Protein 7W7O (pdb70)

Secondary structure (DSSP, 8-state):
-PEEGGG--HHHHHHHHHHTT-----TTS-SSHHHH-SSTTSTT-GGGTT-EEE-GGGT-SS-BS-SS-S-GGG-B--SSS-HHHHHHHHHHTTSHHHHHHHS-S---SSTT-SSEEEEEEEETTEEEEEEEES-EEEETTEESS-B-SSTTB-HHHHHHHHHHHHHTSSGGGSS--HHHHHHHHHS-EEEEEEGGG--TTHHHHHHHHHHHT-EEEEE---SSGGGTTPBPTTS-BTT--EEEEEEEEEEETTEEEEEEEEE-TTS-----STTSTT-GGGGGS-HHHHHHH-----SSEEEEEHHHHHHH--EEEEEESSTTS--

B-factor: mean 30.44, std 11.84, range [14.37, 82.69]

Foldseek 3Di:
DAAADVPDDQVVQLVVLVVVVAADADPLQGQDQQQAHPPCSHPPHPVCPQKDWDFLVRQDPAAWADDPADALLFQAWAPAQQLLLSLLSRLLSLQPVLVCQQQVPPDTCPPSDRQKGWGWWADPQGIHIFMDGRTAIDGPSAGRGTGHPPRRHCNVRVSLSRVSSVQRHRRSSHDDHSQVNQCGSFVFHKDKDFLVPHDPCVLVVVQVLSVVSWWKKFFAAAPDPVQQQDADPQFDGHPGIKTWRDWDWFQFPNDIFIKTKIFRSNQATDGNDPFFQPDPRLVGTDPVCSVVPHDNDGGRMTMDTPVVCSVGTTMMMITHNCVVDDD

Sequence (327 aa):
NAIKYLGQDYEQLRVRCLQSGTLFRDEAFPPVPQSLGYKDLGPNSSKTYGIKWKRPTELLLLSNPQFIVDGATRTDIICQGALGDCWLLAAIASLTLNDTLLHRVVPHGGQSFQNGYAGIFHFQLWQFGEWVDVVVDDLLPIIKDGKLVFVHSAEGNEFWSALLEKAYAKVNGSYEALSGGSTSEGFEDFTGGVTEEWYELRRKAPSDLYQIILKALERGSLLGCSIDISSVLDMEAITFKKLVKGHAYSVTGAKQVNYRGQVVSLIRMRNPWGEVEWTGAWSDSSSEWNNVDPYERDQLRVKMEDGEFWMSFRDFMREFTTRLEICNLTPDALK

GO terms:
  GO:0004198 calcium-dependent cysteine-type endopeptidase activity (F, TAS)
  GO:0098989 NMDA selective glutamate receptor signaling pathway (P, TAS)
  GO:0005509 calcium ion binding (F, IDA)
  GO:0008233 peptidase activity (F, IDA)
  GO:0005829 cytosol (C, IDA)
  GO:0005886 plasma membrane (C, IDA)
  GO:0004198 calcium-dependent cysteine-type endopeptidase activity (F, IDA)
  GO:0050790 regulation of catalytic activity (P, IDA)
  GO:0097264 self proteolysis (P, IDA)
  GO:0006508 proteolysis (P, IDA)
  GO:0005737 cytoplasm (C, EXP)
  GO:0004198 calcium-dependent cysteine-type endopeptidase activity (F, EXP)
  GO:0008284 positive regulation of cell population proliferation (P, TAS)
  GO:1904813 ficolin-1-rich granule lumen (C, TAS)
  GO:0005576 extracellular region (C, TAS)
  GO:0005829 cytosol (C, TAS)
  GO:0005886 plasma membrane (C, TAS)
  GO:0005515 protein binding (F, IPI)
  GO:0016020 membrane (C, IDA)
  GO:0070062 extracellular exosome (C, HDA)

InterPro domains:
  IPR000169 Cysteine peptidase, cysteine active site [PS00139] (109-120)
  IPR001300 Peptidase C2, calpain, catalytic domain [PF00648] (56-352)
  IPR001300 Peptidase C2, calpain, catalytic domain [PS50203] (55-354)
  IPR001300 Peptidase C2, calpain, catalytic domain [SM00230] (37-362)
  IPR001300 Peptidase C2, calpain, catalytic domain [cd00044] (44-352)
  IPR002048 EF-hand domain [PF13833] (557-616)
  IPR002048 EF-hand domain [PS50222] (615-650)
  IPR011992 EF-hand domain pair [SSF47473] (532-712)
  IPR018247 EF-Hand 1, calcium-binding site [PS00018] (628-640)
  IPR022682 Peptidase C2, calpain, large subunit, domain III [PF01067] (371-514)
  IPR022683 Peptidase C2, calpain, domain III [SM00720] (365-522)
  IPR022684 Peptidase C2, calpain family [PR00704] (40-63)
  IPR022684 Peptidase C2, calpain family [PR00704] (85-107)
  IPR022684 Peptidase C2, calpain family [PR00704] (109-125)
  IPR022684 Peptidase C2, calpain family [PR00704] (145-170)
  IPR022684 Peptidase C2, calpain family [PR00704] (175-198)
  IPR022684 Peptidase C2, calpain family [PR00704] (200-227)
  IPR022684 Peptidase C2, calpain family [PR00704] (330-351)
  IPR022684 Peptidase C2, calpain family [PR00704] (380-397)
  IPR022684 Peptidase C2, calpain family [PR00704] (488-516)

Organism: Homo sapiens (NCBI:txid9606)

Radius of gyration: 20.42 Å; Cα contacts (8 Å, |Δi|>4): 678; chains: 1; bounding box: 48×55×51 Å

Structure (mmCIF, N/CA/C/O backbone):
data_7W7O
#
_entry.id   7W7O
#
_cell.length_a   50.126
_cell.length_b   63.980
_cell.length_c   99.754
_cell.angle_alpha   90.000
_cell.angle_beta   90.000
_cell.angle_gamma   90.000
#
_symmetry.space_group_name_H-M   'P 21 21 21'
#
loop_
_entity.id
_entity.type
_entity.pdbx_description
1 polymer 'Calpain-1 catalytic subunit'
2 non-polymer N-[(2S)-3-(4-fluorophenyl)-1-oxidanylidene-1-[[(2S,3S)-3-oxidanyl-4-oxidanylidene-1-[(3S)-2-oxidanylidenepiperidin-3-yl]-4-[(phenylmethyl)amino]butan-2-yl]amino]propan-2-yl]-1-benzofuran-2-carboxamide
3 non-polymer 'HYDROSULFURIC ACID'
4 non-polymer 'CALCIUM ION'
5 water water
#
loop_
_atom_site.group_PDB
_atom_site.id
_atom_site.type_symbol
_atom_site.label_atom_id
_atom_site.label_alt_id
_atom_site.label_comp_id
_atom_site.label_asym_id
_atom_site.label_entity_id
_atom_site.label_seq_id
_atom_site.pdbx_PDB_ins_code
_atom_site.Cartn_x
_atom_site.Cartn_y
_atom_site.Cartn_z
_atom_site.occupancy
_atom_site.B_iso_or_equiv
_atom_site.auth_seq_id
_atom_site.auth_comp_id
_atom_site.auth_asym_id
_atom_site.auth_atom_id
_atom_site.pdbx_PDB_model_num
ATOM 1 N N . ASN A 1 7 ? -50.771 -10.272 29.888 1.00 66.07 33 ASN A N 1
ATOM 2 C CA . ASN A 1 7 ? -49.711 -10.520 28.918 1.00 52.70 33 ASN A CA 1
ATOM 3 C C . ASN A 1 7 ? -48.372 -10.547 29.714 1.00 40.05 33 ASN A C 1
ATOM 4 O O . ASN A 1 7 ? -47.541 -11.426 29.464 1.00 50.33 33 ASN A O 1
ATOM 9 N N . ALA A 1 8 ? -48.176 -9.616 30.673 1.00 41.39 34 ALA A N 1
ATOM 10 C CA . ALA A 1 8 ? -46.931 -9.560 31.441 1.00 35.21 34 ALA A CA 1
ATOM 11 C C . ALA A 1 8 ? -46.779 -10.797 32.331 1.00 43.06 34 ALA A C 1
ATOM 12 O O . ALA A 1 8 ? -47.726 -11.204 33.003 1.00 40.42 34 ALA A O 1
ATOM 14 N N . ILE A 1 9 ? -45.569 -11.378 32.379 1.00 29.70 35 ILE A N 1
ATOM 15 C CA . ILE A 1 9 ? -45.355 -12.534 33.257 1.00 35.24 35 ILE A CA 1
ATOM 16 C C . ILE A 1 9 ? -45.073 -12.037 34.676 1.00 29.43 35 ILE A C 1
ATOM 17 O O . ILE A 1 9 ? -44.678 -10.897 34.894 1.00 30.71 35 ILE A O 1
ATOM 22 N N . LYS A 1 10 ? -45.242 -12.910 35.660 1.00 29.05 36 LYS A N 1
ATOM 23 C CA . LYS A 1 10 ? -45.101 -12.488 37.054 1.00 30.90 36 LYS A CA 1
ATOM 24 C C . LYS A 1 10 ? -43.669 -12.689 37.540 1.00 29.46 36 LYS A C 1
ATOM 25 O O . LYS A 1 10 ? -43.190 -13.833 37.650 1.00 34.94 36 LYS A O 1
ATOM 31 N N . TYR A 1 11 ? -42.995 -11.596 37.889 1.00 27.86 37 TYR A N 1
ATOM 32 C CA . TYR A 1 11 ? -41.629 -11.642 38.364 1.00 30.76 37 TYR A CA 1
ATOM 33 C C . TYR A 1 11 ? -41.599 -12.396 39.662 1.00 32.58 37 TYR A C 1
ATOM 34 O O . TYR A 1 11 ? -42.364 -12.130 40.537 1.00 30.12 37 TYR A O 1
ATOM 43 N N . LEU A 1 12 ? -40.837 -13.474 39.671 1.00 29.09 38 LEU A N 1
ATOM 44 C CA . LEU A 1 12 ? -40.677 -14.404 40.790 1.00 28.45 38 LEU A CA 1
ATOM 45 C C . LEU A 1 12 ? -41.988 -15.072 41.211 1.00 29.94 38 LEU A C 1
ATOM 46 O O . LEU A 1 12 ? -42.092 -15.509 42.295 1.00 35.18 38 LEU A O 1
ATOM 51 N N . GLY A 1 13 ? -42.945 -15.190 40.319 1.00 33.22 39 GLY A N 1
ATOM 52 C CA . GLY A 1 13 ? -44.233 -15.715 40.603 1.00 36.11 39 GLY A CA 1
ATOM 53 C C . GLY A 1 13 ? -45.110 -14.864 41.464 1.00 30.71 39 GLY A C 1
ATOM 54 O O . GLY A 1 13 ? -46.171 -15.278 41.755 1.00 35.73 39 GLY A O 1
ATOM 55 N N . GLN A 1 14 ? -44.696 -13.662 41.841 1.00 27.35 40 GLN A N 1
ATOM 56 C CA . GLN A 1 14 ? -45.551 -12.894 42.736 1.00 27.73 40 GLN A CA 1
ATOM 57 C C . GLN A 1 14 ? -46.726 -12.313 41.959 1.00 30.35 40 GLN A C 1
ATOM 58 O O . GLN A 1 14 ? -46.543 -11.673 40.922 1.00 31.27 40 GLN A O 1
ATOM 64 N N . ASP A 1 15 ? -47.930 -12.544 42.478 1.00 30.87 41 ASP A N 1
ATOM 65 C CA . ASP A 1 15 ? -49.197 -12.192 41.841 1.00 36.48 41 ASP A CA 1
ATOM 66 C C . ASP A 1 15 ? -49.755 -10.988 42.593 1.00 32.35 41 ASP A C 1
ATOM 67 O O . ASP A 1 15 ? -50.324 -11.143 43.686 1.00 31.36 41 ASP A O 1
ATOM 72 N N . TYR A 1 16 ? -49.570 -9.792 42.003 1.00 28.08 42 TYR A N 1
ATOM 73 C CA . TYR A 1 16 ? -50.000 -8.557 42.648 1.00 29.74 42 TYR A CA 1
ATOM 74 C C . TYR A 1 16 ? -51.425 -8.672 43.191 1.00 34.12 42 TYR A C 1
ATOM 75 O O . TYR A 1 16 ? -51.674 -8.378 44.361 1.00 29.77 42 TYR A O 1
ATOM 84 N N . GLU A 1 17 ? -52.388 -9.061 42.345 1.00 35.80 43 GLU A N 1
ATOM 85 C CA . GLU A 1 17 ? -53.770 -8.958 42.807 1.00 39.42 43 GLU A CA 1
ATOM 86 C C . GLU A 1 17 ? -54.089 -9.996 43.854 1.00 36.99 43 GLU A C 1
ATOM 87 O O . GLU A 1 17 ? -54.840 -9.708 44.797 1.00 37.58 43 GLU A O 1
ATOM 93 N N . GLN A 1 18 ? -53.498 -11.182 43.746 1.00 35.71 44 GLN A N 1
ATOM 94 C CA . GLN A 1 18 ? -53.767 -12.206 44.747 1.00 37.16 44 GLN A CA 1
ATOM 95 C C . GLN A 1 18 ? -53.159 -11.827 46.094 1.00 35.37 44 GLN A C 1
ATOM 96 O O . GLN A 1 18 ? -53.794 -12.001 47.146 1.00 33.46 44 GLN A O 1
ATOM 102 N N . LEU A 1 19 ? -51.941 -11.279 46.071 1.00 34.60 45 LEU A N 1
ATOM 103 C CA . LEU A 1 19 ? -51.293 -10.807 47.288 1.00 33.19 45 LEU A CA 1
ATOM 104 C C . LEU A 1 19 ? -52.072 -9.661 47.927 1.00 31.21 45 LEU A C 1
ATOM 105 O O . LEU A 1 19 ? -52.275 -9.648 49.154 1.00 34.21 45 LEU A O 1
ATOM 110 N N . ARG A 1 20 ? -52.533 -8.705 47.114 1.00 31.34 46 ARG A N 1
ATOM 111 C CA . ARG A 1 20 ? -53.281 -7.564 47.628 1.00 27.64 46 ARG A CA 1
ATOM 112 C C . ARG A 1 20 ? -54.575 -8.014 48.285 1.00 35.00 46 ARG A C 1
ATOM 113 O O . ARG A 1 20 ? -54.890 -7.621 49.417 1.00 37.29 46 ARG A O 1
ATOM 121 N N . VAL A 1 21 ? -55.327 -8.857 47.587 1.00 33.91 47 VAL A N 1
ATOM 122 C CA . VAL A 1 21 ? -56.601 -9.355 48.092 1.00 35.22 47 VAL A CA 1
ATOM 123 C C . VAL A 1 21 ? -56.405 -10.136 49.389 1.00 35.92 47 VAL A C 1
ATOM 124 O O . VAL A 1 21 ? -57.161 -9.962 50.357 1.00 44.74 47 VAL A O 1
ATOM 128 N N . ARG A 1 22 ? -55.375 -10.988 49.449 1.00 39.80 48 ARG A N 1
ATOM 129 C CA . ARG A 1 22 ? -55.094 -11.730 50.678 1.00 37.10 48 ARG A CA 1
ATOM 130 C C . ARG A 1 22 ? -54.814 -10.802 51.851 1.00 41.27 48 ARG A C 1
ATOM 131 O O . ARG A 1 22 ? -55.297 -11.020 52.978 1.00 41.24 48 ARG A O 1
ATOM 139 N N . CYS A 1 23 ? -53.984 -9.791 51.615 1.00 36.87 49 CYS A N 1
ATOM 140 C CA . CYS A 1 23 ? -53.615 -8.877 52.684 1.00 36.70 49 CYS A CA 1
ATOM 141 C C . CYS A 1 23 ? -54.826 -8.092 53.161 1.00 42.35 49 CYS A C 1
ATOM 142 O O . CYS A 1 23 ? -54.999 -7.872 54.364 1.00 39.32 49 CYS A O 1
ATOM 145 N N . LEU A 1 24 ? -55.652 -7.627 52.221 1.00 42.39 50 LEU A N 1
ATOM 146 C CA . LEU A 1 24 ? -56.871 -6.930 52.586 1.00 48.83 50 LEU A CA 1
ATOM 147 C C . LEU A 1 24 ? -57.781 -7.833 53.403 1.00 53.27 50 LEU A C 1
ATOM 148 O O . LEU A 1 24 ? -58.413 -7.377 54.363 1.00 55.67 50 LEU A O 1
ATOM 153 N N . GLN A 1 25 ? -57.817 -9.130 53.079 1.00 43.40 51 GLN A N 1
ATOM 154 C CA . GLN A 1 25 ? -58.727 -10.019 53.795 1.00 47.51 51 GLN A CA 1
ATOM 155 C C . GLN A 1 25 ? -58.211 -10.317 55.190 1.00 52.20 51 GLN A C 1
ATOM 156 O O . GLN A 1 25 ? -58.994 -10.389 56.149 1.00 57.23 51 GLN A O 1
ATOM 162 N N . SER A 1 26 ? -56.902 -10.517 55.319 1.00 51.47 52 SER A N 1
ATOM 163 C CA . SER A 1 26 ? -56.259 -10.786 56.596 1.00 56.48 52 SER A CA 1
ATOM 164 C C . SER A 1 26 ? -55.980 -9.516 57.387 1.00 55.75 52 SER A C 1
ATOM 165 O O . SER A 1 26 ? -55.410 -9.599 58.488 1.00 49.98 52 SER A O 1
ATOM 168 N N . GLY A 1 27 ? -56.373 -8.359 56.850 1.00 49.73 53 GLY A N 1
ATOM 169 C CA . GLY A 1 27 ? -56.273 -7.093 57.556 1.00 55.30 53 GLY A CA 1
ATOM 170 C C . GLY A 1 27 ? -54.859 -6.626 57.799 1.00 54.84 53 GLY A C 1
ATOM 171 O O . GLY A 1 27 ? -54.610 -5.905 58.767 1.00 52.61 53 GLY A O 1
ATOM 172 N N . THR A 1 28 ? -53.926 -7.004 56.934 1.00 47.09 54 THR A N 1
ATOM 173 C CA . THR A 1 28 ? -52.507 -6.780 57.149 1.00 44.10 54 THR A CA 1
ATOM 174 C C . THR A 1 28 ? -51.930 -5.978 55.981 1.00 39.60 54 THR A C 1
ATOM 175 O O . THR A 1 28 ? -52.595 -5.749 54.967 1.00 37.99 54 THR A O 1
ATOM 179 N N . LEU A 1 29 ? -50.686 -5.517 56.146 1.00 34.69 55 LEU A N 1
ATOM 180 C CA . LEU A 1 29 ? -49.962 -4.874 55.063 1.00 29.15 55 LEU A CA 1
ATOM 181 C C . LEU A 1 29 ? -48.930 -5.833 54.486 1.00 28.54 55 LEU A C 1
ATOM 182 O O . LEU A 1 29 ? -48.286 -6.595 55.219 1.00 31.46 55 LEU A O 1
ATOM 187 N N . PHE A 1 30 ? -48.789 -5.779 53.167 1.00 30.48 56 PHE A N 1
ATOM 188 C CA . PHE A 1 30 ? -47.864 -6.642 52.449 1.00 32.40 56 PHE A CA 1
ATOM 189 C C . PHE A 1 30 ? -46.431 -6.416 52.892 1.00 27.92 56 PHE A C 1
ATOM 190 O O . PHE A 1 30 ? -45.974 -5.268 53.039 1.00 27.76 56 PHE A O 1
ATOM 198 N N . ARG A 1 31 ? -45.720 -7.519 53.122 1.00 26.31 57 ARG A N 1
ATOM 199 C CA . ARG A 1 31 ? -44.282 -7.473 53.362 1.00 29.10 57 ARG A CA 1
ATOM 200 C C . ARG A 1 31 ? -43.604 -8.357 52.331 1.00 28.18 57 ARG A C 1
ATOM 201 O O . ARG A 1 31 ? -43.845 -9.573 52.314 1.00 30.44 57 ARG A O 1
ATOM 209 N N . ASP A 1 32 ? -42.764 -7.754 51.509 1.00 25.61 58 ASP A N 1
ATOM 210 C CA . ASP A 1 32 ? -42.133 -8.437 50.395 1.00 26.01 58 ASP A CA 1
ATOM 211 C C . ASP A 1 32 ? -40.958 -9.264 50.778 1.00 27.92 58 ASP A C 1
ATOM 212 O O . ASP A 1 32 ? -39.926 -8.788 51.030 1.00 29.83 58 ASP A O 1
ATOM 217 N N . GLU A 1 33 ? -41.155 -10.578 50.764 1.00 27.90 59 GLU A N 1
ATOM 218 C CA . GLU A 1 33 ? -40.090 -11.515 51.099 1.00 29.80 59 GLU A CA 1
ATOM 219 C C . GLU A 1 33 ? -38.929 -11.420 50.108 1.00 33.48 59 GLU A C 1
ATOM 220 O O . GLU A 1 33 ? -37.767 -11.549 50.491 1.00 36.25 59 GLU A O 1
ATOM 226 N N . ALA A 1 34 ? -39.248 -11.193 48.836 1.00 28.80 60 ALA A N 1
ATOM 227 C CA . ALA A 1 34 ? -38.237 -11.080 47.816 1.00 29.71 60 ALA A CA 1
ATOM 228 C C . ALA A 1 34 ? -37.310 -9.855 47.878 1.00 40.15 60 ALA A C 1
ATOM 229 O O . ALA A 1 34 ? -36.261 -9.902 47.346 1.00 42.80 60 ALA A O 1
ATOM 231 N N . PHE A 1 35 ? -37.746 -8.742 48.445 1.00 31.95 61 PHE A N 1
ATOM 232 C CA . PHE A 1 35 ? -36.888 -7.576 48.623 1.00 31.77 61 PHE A CA 1
ATOM 233 C C . PHE A 1 35 ? -37.226 -6.863 49.923 1.00 26.61 61 PHE A C 1
ATOM 234 O O . PHE A 1 35 ? -37.895 -5.900 49.924 1.00 26.17 61 PHE A O 1
ATOM 242 N N . PRO A 1 36 ? -36.760 -7.398 51.036 1.00 26.47 62 PRO A N 1
ATOM 243 C CA . PRO A 1 36 ? -37.060 -6.884 52.363 1.00 29.89 62 PRO A CA 1
ATOM 244 C C . PRO A 1 36 ? -36.409 -5.566 52.738 1.00 29.42 62 PRO A C 1
ATOM 245 O O . PRO A 1 36 ? -35.433 -5.210 52.157 1.00 27.48 62 PRO A O 1
ATOM 249 N N . PRO A 1 37 ? -36.947 -4.893 53.753 1.00 28.44 63 PRO A N 1
ATOM 250 C CA . PRO A 1 37 ? -36.417 -3.574 54.124 1.00 29.12 63 PRO A CA 1
ATOM 251 C C . PRO A 1 37 ? -35.209 -3.736 55.039 1.00 28.08 63 PRO A C 1
ATOM 252 O O . PRO A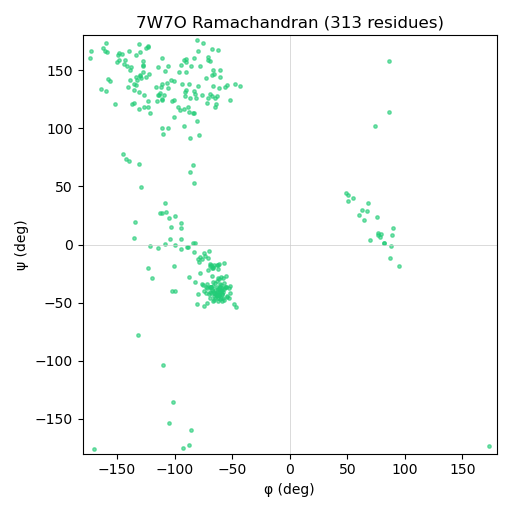 1 37 ? -35.238 -3.453 56.231 1.00 33.79 63 PRO A O 1
ATOM 256 N N . VAL A 1 38 ? -34.123 -4.258 54.476 1.00 33.15 64 VAL A N 1
ATOM 257 C CA . VAL A 1 38 ? -32.947 -4.671 55.241 1.00 28.31 64 VAL A CA 1
ATOM 258 C C . VAL A 1 38 ? -31.714 -4.059 54.591 1.00 32.30 64 VAL A C 1
ATOM 259 O O . VAL A 1 38 ? -31.795 -3.628 53.427 1.00 29.98 64 VAL A O 1
ATOM 263 N N . PRO A 1 39 ? -30.556 -4.045 55.273 1.00 35.64 65 PRO A N 1
ATOM 264 C CA . PRO A 1 39 ? -29.377 -3.382 54.689 1.00 31.45 65 PRO A CA 1
ATOM 265 C C . PRO A 1 39 ? -28.992 -3.892 53.313 1.00 30.80 65 PRO A C 1
ATOM 266 O O . PRO A 1 39 ? -28.535 -3.107 52.483 1.00 31.20 65 PRO A O 1
ATOM 270 N N . GLN A 1 40 ? -29.124 -5.198 53.044 1.00 27.90 66 GLN A N 1
ATOM 271 C CA . GLN A 1 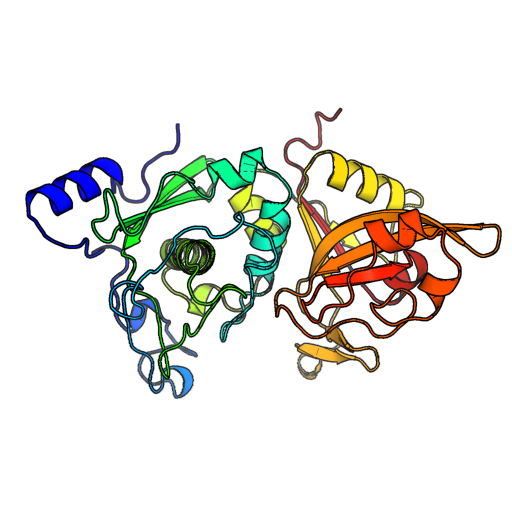40 ? -28.671 -5.675 51.741 1.00 32.32 66 GLN A CA 1
ATOM 272 C C . GLN A 1 40 ? -29.526 -5.183 50.582 1.00 29.54 66 GLN A C 1
ATOM 273 O O . GLN A 1 40 ? -29.050 -5.188 49.433 1.00 32.34 66 GLN A O 1
ATOM 279 N N . SER A 1 41 ? -30.744 -4.699 50.843 1.00 29.46 67 SER A N 1
ATOM 280 C CA . SER A 1 41 ? -31.527 -4.107 49.771 1.00 25.21 67 SER A CA 1
ATOM 281 C C . SER A 1 41 ? -31.068 -2.693 49.445 1.00 23.51 67 SER A C 1
ATOM 282 O O . SER A 1 41 ? -31.326 -2.217 48.335 1.00 24.72 67 SER A O 1
ATOM 285 N N . LEU A 1 42 ? -30.433 -2.007 50.411 1.00 25.37 68 LEU A N 1
ATOM 286 C CA . LEU A 1 42 ? -29.791 -0.737 50.117 1.00 27.51 68 LEU A CA 1
ATOM 287 C C . LEU A 1 42 ? -28.531 -0.958 49.292 1.00 26.07 68 LEU A C 1
ATOM 288 O O . LEU A 1 42 ? -28.328 -0.300 48.267 1.00 26.95 68 LEU A O 1
ATOM 293 N N . GLY A 1 43 ? -27.668 -1.850 49.738 1.00 29.49 69 GLY A N 1
ATOM 294 C CA . GLY A 1 43 ? -26.434 -2.044 49.024 1.00 29.88 69 GLY A CA 1
ATOM 295 C C . GLY A 1 43 ? -25.423 -2.962 49.685 1.00 32.75 69 GLY A C 1
ATOM 296 O O . GLY A 1 43 ? -25.696 -3.595 50.652 1.00 32.39 69 GLY A O 1
ATOM 297 N N . TYR A 1 44 ? -24.264 -3.013 49.077 1.00 35.62 70 TYR A N 1
ATOM 298 C CA . TYR A 1 44 ? -23.207 -3.901 49.494 1.00 35.49 70 TYR A CA 1
ATOM 299 C C . TYR A 1 44 ? -21.940 -3.203 49.898 1.00 41.03 70 TYR A C 1
ATOM 300 O O . TYR A 1 44 ? -21.217 -3.728 50.696 1.00 42.08 70 TYR A O 1
ATOM 309 N N . LYS A 1 45 ? -21.649 -2.046 49.342 1.00 41.14 71 LYS A N 1
ATOM 310 C CA . LYS A 1 45 ? -20.363 -1.419 49.563 1.00 45.09 71 LYS A CA 1
ATOM 311 C C . LYS A 1 45 ? -20.496 0.035 49.932 1.00 41.65 71 LYS A C 1
ATOM 312 O O . LYS A 1 45 ? -20.425 0.387 51.065 1.00 43.23 71 LYS A O 1
ATOM 318 N N . ASP A 1 46 ? -20.746 0.877 48.954 1.00 35.44 72 ASP A N 1
ATOM 319 C CA . ASP A 1 46 ? -20.914 2.271 49.249 1.00 43.96 72 ASP A CA 1
ATOM 320 C C . ASP A 1 46 ? -22.175 2.477 50.062 1.00 41.60 72 ASP A C 1
ATOM 321 O O . ASP A 1 46 ? -22.236 3.381 50.825 1.00 40.53 72 ASP A O 1
ATOM 326 N N . LEU A 1 47 ? -23.189 1.651 49.830 1.00 34.93 73 LEU A N 1
ATOM 327 C CA . LEU A 1 47 ? -24.408 1.644 50.628 1.00 32.64 73 LEU A CA 1
ATOM 328 C C . LEU A 1 47 ? -24.518 0.373 51.462 1.00 33.40 73 LEU A C 1
ATOM 329 O O . LEU A 1 47 ? -25.624 -0.060 51.796 1.00 36.82 73 LEU A O 1
ATOM 334 N N . GLY A 1 48 ? -23.371 -0.237 51.811 1.00 33.90 74 GLY A N 1
ATOM 335 C CA . GLY A 1 48 ? -23.356 -1.489 52.534 1.00 37.26 74 GLY A CA 1
ATOM 336 C C . GLY A 1 48 ? -23.567 -1.292 54.019 1.00 43.38 74 GLY A C 1
ATOM 337 O O . GLY A 1 48 ? -23.666 -0.167 54.536 1.00 43.03 74 GLY A O 1
ATOM 338 N N . PRO A 1 49 ? -23.643 -2.415 54.735 1.00 54.93 75 PRO A N 1
ATOM 339 C CA . PRO A 1 49 ? -23.963 -2.355 56.173 1.00 59.88 75 PRO A CA 1
ATOM 340 C C . PRO A 1 49 ? -23.088 -1.415 56.995 1.00 66.79 75 PRO A C 1
ATOM 341 O O . PRO A 1 49 ? -23.597 -0.760 57.916 1.00 78.86 75 PRO A O 1
ATOM 345 N N . ASN A 1 50 ? -21.798 -1.311 56.703 1.00 58.98 76 ASN A N 1
ATOM 346 C CA . ASN A 1 50 ? -20.922 -0.490 57.531 1.00 68.40 76 ASN A CA 1
ATOM 347 C C . ASN A 1 50 ? -20.504 0.803 56.837 1.00 67.73 76 ASN A C 1
ATOM 348 O O . ASN A 1 50 ? -19.438 1.350 57.135 1.00 67.98 76 ASN A O 1
ATOM 353 N N . SER A 1 51 ? -21.344 1.310 55.927 1.00 55.27 77 SER A N 1
ATOM 354 C CA . SER A 1 51 ? -21.059 2.534 55.192 1.00 58.06 77 SER A CA 1
ATOM 355 C C . SER A 1 51 ? -21.612 3.735 55.933 1.00 55.40 77 SER A C 1
ATOM 356 O O . SER A 1 51 ? -22.788 3.751 56.302 1.00 51.24 77 SER A O 1
ATOM 359 N N . SER A 1 52 ? -20.777 4.759 56.095 1.00 52.21 78 SER A N 1
ATOM 360 C CA . SER A 1 52 ? -21.263 6.013 56.650 1.00 50.33 78 SER A CA 1
ATOM 361 C C . SER A 1 52 ? -22.439 6.552 55.854 1.00 47.86 78 SER A C 1
ATOM 362 O O . SER A 1 52 ? -23.271 7.272 56.410 1.00 54.88 78 SER A O 1
ATOM 365 N N . LYS A 1 53 ? -22.532 6.230 54.556 1.00 45.16 79 LYS A N 1
ATOM 366 C CA . LYS A 1 53 ? -23.626 6.791 53.769 1.00 47.29 79 LYS A CA 1
ATOM 367 C C . LYS A 1 53 ? -24.987 6.208 54.122 1.00 47.32 79 LYS A C 1
ATOM 368 O O . LYS A 1 53 ? -25.991 6.741 53.649 1.00 42.72 79 LYS A O 1
ATOM 374 N N . THR A 1 54 ? -25.061 5.128 54.894 1.00 45.87 80 THR A N 1
ATOM 375 C CA . THR A 1 54 ? -26.372 4.645 55.309 1.00 40.51 80 THR A CA 1
ATOM 376 C C . THR A 1 54 ? -26.761 5.198 56.667 1.00 42.14 80 THR A C 1
ATOM 377 O O . THR A 1 54 ? -27.806 4.817 57.210 1.00 38.40 80 THR A O 1
ATOM 381 N N . TYR A 1 55 ? -25.939 6.085 57.218 1.00 46.44 81 TYR A N 1
ATOM 382 C CA . TYR A 1 55 ? -26.205 6.678 58.518 1.00 47.50 81 TYR A CA 1
ATOM 383 C C . TYR A 1 55 ? -27.604 7.248 58.528 1.00 37.85 81 TYR A C 1
ATOM 384 O O . TYR A 1 55 ? -27.964 8.022 57.642 1.00 43.90 81 TYR A O 1
ATOM 393 N N . GLY A 1 56 ? -28.410 6.818 59.494 1.00 41.62 82 GLY A N 1
ATOM 394 C CA . GLY A 1 56 ? -29.698 7.438 59.674 1.00 36.32 82 GLY A CA 1
ATOM 395 C C . GLY A 1 56 ? -30.799 6.952 58.762 1.00 36.30 82 GLY A C 1
ATOM 396 O O . GLY A 1 56 ? -31.907 7.502 58.814 1.00 34.83 82 GLY A O 1
ATOM 397 N N . ILE A 1 57 ? -30.538 5.992 57.883 1.00 31.91 83 ILE A N 1
ATOM 398 C CA . ILE A 1 57 ? -31.575 5.574 56.953 1.00 29.13 83 ILE A CA 1
ATOM 399 C C . ILE A 1 57 ? -32.486 4.568 57.648 1.00 25.96 83 ILE A C 1
ATOM 400 O O . ILE A 1 57 ? -32.019 3.620 58.298 1.00 33.21 83 ILE A O 1
ATOM 405 N N . LYS A 1 58 ? -33.798 4.781 57.522 1.00 27.96 84 LYS A N 1
ATOM 406 C CA . LYS A 1 58 ? -34.829 3.894 58.034 1.00 28.83 84 LYS A CA 1
ATOM 407 C C . LYS A 1 58 ? -35.747 3.526 56.885 1.00 24.24 84 LYS A C 1
ATOM 408 O O . LYS A 1 58 ? -35.684 4.126 55.821 1.00 27.46 84 LYS A O 1
ATOM 414 N N . TRP A 1 59 ? -36.620 2.552 57.103 1.00 24.74 85 TRP A N 1
ATOM 415 C CA . TRP A 1 59 ? -37.583 2.155 56.076 1.00 24.28 85 TRP A CA 1
ATOM 416 C C . TRP A 1 59 ? -38.984 2.463 56.594 1.00 25.08 85 TRP A C 1
ATOM 417 O O . TRP A 1 59 ? -39.356 1.999 57.677 1.00 27.02 85 TRP A O 1
ATOM 428 N N . LYS A 1 60 ? -39.736 3.266 55.837 1.00 26.84 86 LYS A N 1
ATOM 429 C CA . LYS A 1 60 ? -41.078 3.689 56.235 1.00 26.07 86 LYS A CA 1
ATOM 430 C C . LYS A 1 60 ? -41.996 3.642 55.029 1.00 20.62 86 LYS A C 1
ATOM 431 O O . LYS A 1 60 ? -41.587 3.980 53.914 1.00 20.91 86 LYS A O 1
ATOM 437 N N . ARG A 1 61 ? -43.273 3.212 55.267 1.00 21.75 87 ARG A N 1
ATOM 438 C CA . ARG A 1 61 ? -44.290 3.318 54.232 1.00 22.94 87 ARG A CA 1
ATOM 439 C C . ARG A 1 61 ? -44.769 4.770 54.162 1.00 20.08 87 ARG A C 1
ATOM 440 O O . ARG A 1 61 ? -44.796 5.448 55.196 1.00 23.80 87 ARG A O 1
ATOM 448 N N . PRO A 1 62 ? -45.262 5.209 53.015 1.00 21.25 88 PRO A N 1
ATOM 449 C CA . PRO A 1 62 ? -45.792 6.600 52.943 1.00 20.55 88 PRO A CA 1
ATOM 450 C C . PRO A 1 62 ? -46.944 6.843 53.909 1.00 23.66 88 PRO A C 1
ATOM 451 O O . PRO A 1 62 ? -47.151 7.977 54.360 1.00 25.39 88 PRO A O 1
ATOM 455 N N . THR A 1 63 ? -47.720 5.796 54.260 1.00 24.24 89 THR A N 1
ATOM 456 C CA . THR A 1 63 ? -48.799 5.923 55.228 1.00 26.63 89 THR A CA 1
ATOM 457 C C . THR A 1 63 ? -48.296 5.996 56.656 1.00 28.54 89 THR A C 1
ATOM 458 O O . THR A 1 63 ? -49.082 6.304 57.573 1.00 30.74 89 THR A O 1
ATOM 462 N N . GLU A 1 64 ? -47.019 5.695 56.878 1.00 26.25 90 GLU A N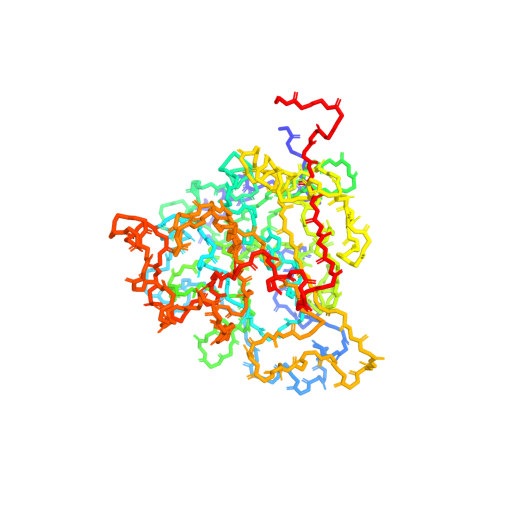 1
ATOM 463 C CA . GLU A 1 64 ? -46.377 5.933 58.175 1.00 29.91 90 GLU A CA 1
ATOM 464 C C . GLU A 1 64 ? -45.705 7.289 58.248 1.00 29.52 90 GLU A C 1
ATOM 465 O O . GLU A 1 64 ? -45.205 7.659 59.319 1.00 32.36 90 GLU A O 1
ATOM 471 N N A LEU A 1 65 ? -45.679 8.032 57.145 0.50 26.39 91 LEU A N 1
ATOM 472 N N B LEU A 1 65 ? -45.685 8.022 57.135 0.50 26.39 91 LEU A N 1
ATOM 473 C CA A LEU A 1 65 ? -44.944 9.286 57.025 0.50 25.90 91 LEU A CA 1
ATOM 474 C CA B LEU A 1 65 ? -44.928 9.255 56.940 0.50 25.73 91 LEU A CA 1
ATOM 475 C C A LEU A 1 65 ? -45.842 10.516 57.026 0.50 29.96 91 LEU A C 1
ATOM 476 C C B LEU A 1 65 ? -45.791 10.510 56.886 0.50 30.08 91 LEU A C 1
ATOM 477 O O A LEU A 1 65 ? -45.553 11.478 57.738 0.50 32.59 91 LEU A O 1
ATOM 478 O O B LEU A 1 65 ? -45.417 11.520 57.475 0.50 32.48 91 LEU A O 1
ATOM 487 N N A LEU A 1 66 ? -46.930 10.503 56.250 0.50 27.63 92 LEU A N 1
ATOM 488 N N B LEU A 1 66 ? -46.934 10.482 56.195 0.50 27.68 92 LEU A N 1
ATOM 489 C CA A LEU A 1 66 ? -47.763 11.670 55.969 0.50 27.37 92 LEU A CA 1
ATOM 490 C CA B LEU A 1 66 ? -47.774 11.660 56.001 0.50 27.31 92 LEU A CA 1
ATOM 491 C C A LEU A 1 66 ? -49.230 11.281 56.071 0.50 30.09 92 LEU A C 1
ATOM 492 C C B LEU A 1 66 ? -49.234 11.270 56.121 0.50 30.10 92 LEU A C 1
ATOM 493 O O A LEU A 1 66 ? -49.588 10.126 55.872 0.50 26.48 92 LEU A O 1
ATOM 494 O O B LEU A 1 66 ? -49.591 10.106 55.980 0.50 26.67 92 LEU A O 1
ATOM 503 N N . SER A 1 67 ? -50.094 12.279 56.301 1.00 26.02 93 SER A N 1
ATOM 504 C CA . SER A 1 67 ? -51.519 11.989 56.471 1.00 33.04 93 SER A CA 1
ATOM 505 C C . SER A 1 67 ? -52.201 11.473 55.200 1.00 33.93 93 SER A C 1
ATOM 506 O O . SER A 1 67 ? -53.019 10.547 55.266 1.00 42.62 93 SER A O 1
ATOM 509 N N . ASN A 1 68 ? -51.923 12.055 54.042 1.00 29.43 94 ASN A N 1
ATOM 510 C CA . ASN A 1 68 ? -52.654 11.695 52.820 1.00 35.82 94 ASN A CA 1
ATOM 511 C C . ASN A 1 68 ? -51.667 11.429 51.701 1.00 30.48 94 ASN A C 1
ATOM 512 O O . ASN A 1 68 ? -51.574 12.201 50.748 1.00 28.57 94 ASN A O 1
ATOM 517 N N . PRO A 1 69 ? -50.909 10.349 51.781 1.00 23.33 95 PRO A N 1
ATOM 518 C CA . PRO A 1 69 ? -49.982 10.061 50.693 1.00 21.32 95 PRO A CA 1
ATOM 519 C C . PRO A 1 69 ? -50.761 9.705 49.420 1.00 21.98 95 PRO A C 1
ATOM 520 O O . PRO A 1 69 ? -51.839 9.104 49.453 1.00 23.31 95 PRO A O 1
ATOM 524 N N . GLN A 1 70 ? -50.206 10.099 48.290 1.00 22.42 96 GLN A N 1
ATOM 525 C CA . GLN A 1 70 ? -50.841 9.838 47.004 1.00 20.71 96 GLN A CA 1
ATOM 526 C C . GLN A 1 70 ? -49.906 9.040 46.100 1.00 19.50 96 GLN A C 1
ATOM 527 O O . GLN A 1 70 ? -48.689 9.276 46.065 1.00 21.46 96 GLN A O 1
ATOM 533 N N . PHE A 1 71 ? -50.495 8.168 45.271 1.00 20.02 97 PHE A N 1
ATOM 534 C CA . PHE A 1 71 ? -49.678 7.469 44.286 1.00 19.73 97 PHE A CA 1
ATOM 535 C C . PHE A 1 71 ? -49.311 8.423 43.162 1.00 19.60 97 PHE A C 1
ATOM 536 O O . PHE A 1 71 ? -48.122 8.653 42.872 1.00 19.63 97 PHE A O 1
ATOM 544 N N . ILE A 1 72 ? -50.333 9.057 42.582 1.00 21.52 98 ILE A N 1
ATOM 545 C CA . ILE A 1 72 ? -50.154 10.021 41.505 1.00 21.15 98 ILE A CA 1
ATOM 546 C C . ILE A 1 72 ? -50.937 11.285 41.825 1.00 20.89 98 ILE A C 1
ATOM 547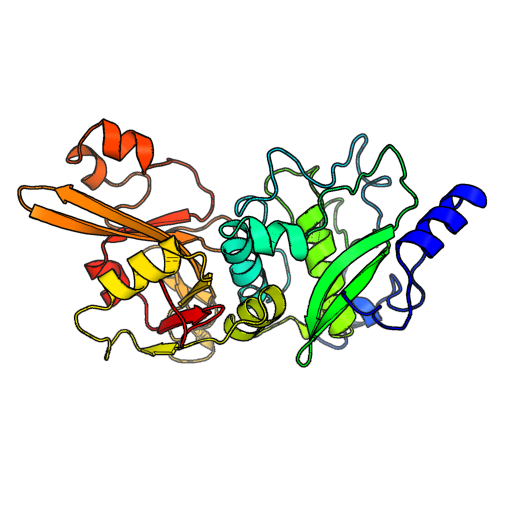 O O . ILE A 1 72 ? -52.119 11.203 42.198 1.00 25.92 98 ILE A O 1
ATOM 552 N N . VAL A 1 73 ? -50.257 12.433 41.684 1.00 20.73 99 VAL A N 1
ATOM 553 C CA . VAL A 1 73 ? -50.798 13.786 41.868 1.00 25.31 99 VAL A CA 1
ATOM 554 C C . VAL A 1 73 ? -50.577 14.597 40.589 1.00 19.79 99 VAL A C 1
ATOM 555 O O . VAL A 1 73 ? -49.434 14.764 40.152 1.00 22.16 99 VAL A O 1
ATOM 559 N N . ASP A 1 74 ? -51.666 15.134 40.019 1.00 21.84 100 ASP A N 1
ATOM 560 C CA . ASP A 1 74 ? -51.560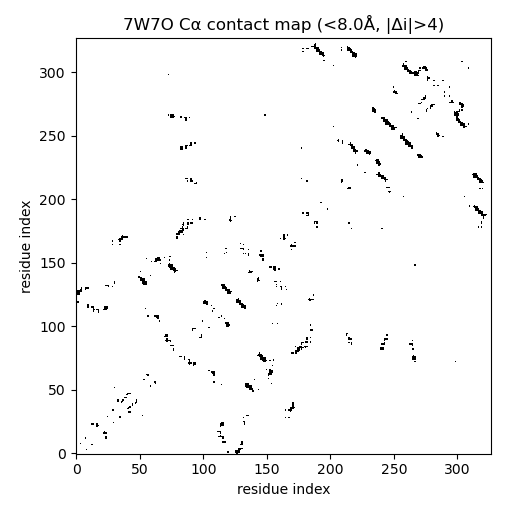 15.968 38.798 1.00 24.85 100 ASP A CA 1
ATOM 561 C C . ASP A 1 74 ? -50.828 15.221 37.673 1.00 20.17 100 ASP A C 1
ATOM 562 O O . ASP A 1 74 ? -50.066 15.802 36.895 1.00 24.14 100 ASP A O 1
ATOM 567 N N . GLY A 1 75 ? -51.114 13.945 37.553 1.00 20.63 101 GLY A N 1
ATOM 568 C CA . GLY A 1 75 ? -50.480 13.175 36.511 1.00 22.13 101 GLY A CA 1
ATOM 569 C C . GLY A 1 75 ? -49.141 12.628 36.944 1.00 20.15 101 GLY A C 1
ATOM 570 O O . GLY A 1 75 ? -48.450 13.168 37.815 1.00 20.01 101 GLY A O 1
ATOM 571 N N . ALA A 1 76 ? -48.741 11.576 36.259 1.00 18.12 102 ALA A N 1
ATOM 572 C CA . ALA A 1 76 ? -47.379 11.062 36.399 1.00 17.48 102 ALA A CA 1
ATOM 573 C C . ALA A 1 76 ? -46.556 11.766 35.325 1.00 19.33 102 ALA A C 1
ATOM 574 O O . ALA A 1 76 ? -46.621 11.393 34.156 1.00 19.52 102 ALA A O 1
ATOM 576 N N . THR A 1 77 ? -45.777 12.782 35.723 1.00 17.80 103 THR A N 1
ATOM 577 C CA . THR A 1 77 ? -45.067 13.616 34.756 1.00 21.88 103 THR A CA 1
ATOM 578 C C . THR A 1 77 ? -43.609 13.748 35.156 1.00 18.44 103 THR A C 1
ATOM 579 O O . THR A 1 77 ? -43.174 13.296 36.234 1.00 18.06 103 THR A O 1
ATOM 583 N N . ARG A 1 78 ? -42.836 14.352 34.254 1.00 19.25 104 ARG A N 1
ATOM 584 C CA . ARG A 1 78 ? -41.395 14.365 34.456 1.00 17.26 104 ARG A CA 1
ATOM 585 C C . ARG A 1 78 ? -40.980 15.246 35.619 1.00 19.17 104 ARG A C 1
ATOM 586 O O . ARG A 1 78 ? -39.898 15.031 36.169 1.00 20.56 104 ARG A O 1
ATOM 594 N N . THR A 1 79 ? -41.850 16.150 36.087 1.00 17.87 105 THR A N 1
ATOM 595 C CA . THR A 1 79 ? -41.445 16.946 37.253 1.00 20.66 105 THR A CA 1
ATOM 596 C C . THR A 1 79 ? -41.481 16.132 38.544 1.00 18.93 105 THR A C 1
ATOM 597 O O . THR A 1 79 ? -41.004 16.598 39.587 1.00 20.85 105 THR A O 1
ATOM 601 N N . ASP A 1 80 ? -42.003 14.915 38.471 1.00 18.84 106 ASP A N 1
ATOM 602 C CA . ASP A 1 80 ? -42.098 13.977 39.585 1.00 19.08 106 ASP A CA 1
ATOM 603 C C . ASP A 1 80 ? -40.814 13.186 39.775 1.00 17.54 106 ASP A C 1
ATOM 604 O O . ASP A 1 80 ? -40.738 12.322 40.674 1.00 18.83 106 ASP A O 1
ATOM 609 N N . ILE A 1 81 ? -39.807 13.465 38.953 1.00 17.74 107 ILE A N 1
ATOM 610 C CA A ILE A 1 81 ? -38.556 12.717 38.985 0.50 20.09 107 ILE A CA 1
ATOM 611 C CA B ILE A 1 81 ? -38.557 12.710 39.019 0.50 20.15 107 ILE A CA 1
ATOM 612 C C . ILE A 1 81 ? -37.432 13.639 39.456 1.00 22.64 107 ILE A C 1
ATOM 613 O O . ILE A 1 81 ? -36.810 14.305 38.629 1.00 21.41 107 ILE A O 1
ATOM 622 N N . CYS A 1 82 ? -37.142 13.658 40.754 1.00 18.71 108 CYS A N 1
ATOM 623 C CA . CYS A 1 82 ? -36.105 14.511 41.345 1.00 16.54 108 CYS A CA 1
ATOM 624 C C . CYS A 1 82 ? -35.114 13.592 42.038 1.00 19.88 108 CYS A C 1
ATOM 625 O O . CYS A 1 82 ? -35.460 12.939 43.034 1.00 21.84 108 CYS A O 1
ATOM 628 N N . GLN A 1 83 ? -33.899 13.549 41.509 1.00 18.32 109 GLN A N 1
ATOM 629 C CA . GLN A 1 83 ? -32.906 12.592 41.990 1.00 21.31 109 GLN A CA 1
ATOM 630 C C . GLN A 1 83 ? -32.560 12.769 43.473 1.00 20.51 109 GLN A C 1
ATOM 631 O O . GLN A 1 83 ? -32.483 13.889 44.016 1.00 22.57 109 GLN A O 1
ATOM 637 N N . GLY A 1 84 ? -32.323 11.642 44.143 1.00 19.44 110 GLY A N 1
ATOM 638 C CA . GLY A 1 84 ? -31.843 11.595 45.493 1.00 23.42 110 GLY A CA 1
ATOM 639 C C . GLY A 1 84 ? -30.366 11.204 45.563 1.00 24.65 110 GLY A C 1
ATOM 640 O O . GLY A 1 84 ? -29.635 11.348 44.631 1.00 21.49 110 GLY A O 1
ATOM 641 N N . ALA A 1 85 ? -29.988 10.615 46.688 1.00 21.06 111 ALA A N 1
ATOM 642 C CA . ALA A 1 85 ? -28.600 10.263 46.965 1.00 21.98 111 ALA A CA 1
ATOM 643 C C . ALA A 1 85 ? -28.207 8.911 46.428 1.00 24.21 111 ALA A C 1
ATOM 644 O O . ALA A 1 85 ? -27.825 8.050 47.153 1.00 26.38 111 ALA A O 1
ATOM 646 N N . LEU A 1 86 ? -28.272 8.787 45.133 1.00 20.81 112 LEU A N 1
ATOM 647 C CA . LEU A 1 86 ? -27.916 7.589 44.459 1.00 22.37 112 LEU A CA 1
ATOM 648 C C . LEU A 1 86 ? -27.540 7.962 43.065 1.00 18.72 112 LEU A C 1
ATOM 649 O O . LEU A 1 86 ? -28.203 8.743 42.441 1.00 20.57 112 LEU A O 1
ATOM 654 N N . GLY A 1 87 ? -26.519 7.340 42.525 1.00 22.93 113 GLY A N 1
ATOM 655 C CA . GLY A 1 87 ? -26.110 7.678 41.191 1.00 23.72 113 GLY A CA 1
ATOM 656 C C . GLY A 1 87 ? -26.842 7.025 40.042 1.00 18.30 113 GLY A C 1
ATOM 657 O O . GLY A 1 87 ? -26.244 6.533 39.166 1.00 22.97 113 GLY A O 1
ATOM 658 N N . ASP A 1 88 ? -28.155 7.123 40.038 1.00 18.84 114 ASP A N 1
ATOM 659 C CA . ASP A 1 88 ? -28.963 6.533 39.021 1.00 20.94 114 ASP A CA 1
ATOM 660 C C . ASP A 1 88 ? -29.560 7.556 38.087 1.00 21.92 114 ASP A C 1
ATOM 661 O O . ASP A 1 88 ? -30.636 7.391 37.666 1.00 18.79 114 ASP A O 1
ATOM 666 N N . CYS A 1 89 ? -28.812 8.609 37.811 1.00 17.86 115 CYS A N 1
ATOM 667 C CA . CYS A 1 89 ? -29.284 9.610 36.895 1.00 19.61 115 CYS A CA 1
ATOM 668 C C . CYS A 1 89 ? -29.748 9.020 35.535 1.00 22.28 115 CYS A C 1
ATOM 669 O O . CYS A 1 89 ? -30.646 9.516 34.934 1.00 20.93 115 CYS A O 1
ATOM 672 N N . TRP A 1 90 ? -29.076 7.985 35.066 1.00 19.84 116 TRP A N 1
ATOM 673 C CA . TRP A 1 90 ? -29.414 7.377 33.783 1.00 18.10 116 TRP A CA 1
ATOM 674 C C . TRP A 1 90 ? -30.821 6.795 33.827 1.00 22.49 116 TRP A C 1
ATOM 675 O O . TRP A 1 90 ? -31.622 6.939 32.886 1.00 20.20 116 TRP A O 1
ATOM 686 N N . LEU A 1 91 ? -31.143 6.165 34.952 1.00 21.04 117 LEU A N 1
ATOM 687 C CA . LEU A 1 91 ? -32.454 5.555 35.110 1.00 17.63 117 LEU A CA 1
ATOM 688 C C . LEU A 1 91 ? -33.537 6.618 35.236 1.00 16.96 117 LEU A C 1
ATOM 689 O O . LEU A 1 91 ? -34.597 6.522 34.585 1.00 17.56 117 LEU A O 1
ATOM 694 N N . LEU A 1 92 ? -33.245 7.659 36.008 1.00 16.89 118 LEU A N 1
ATOM 695 C CA . LEU A 1 92 ? -34.225 8.711 36.261 1.00 14.83 118 LEU A CA 1
ATOM 696 C C . LEU A 1 92 ? -34.478 9.500 34.988 1.00 16.46 118 LEU A C 1
ATOM 697 O O . LEU A 1 92 ? -35.605 9.908 34.727 1.00 17.18 118 LEU A O 1
ATOM 702 N N . ALA A 1 93 ? -33.437 9.718 34.177 1.00 16.23 119 ALA A N 1
ATOM 703 C CA . ALA A 1 93 ? -33.663 10.379 32.891 1.00 17.55 119 ALA A CA 1
ATOM 704 C C . ALA A 1 93 ? -34.569 9.538 32.017 1.00 16.44 119 ALA A C 1
ATOM 705 O O . ALA A 1 93 ? -35.425 10.058 31.292 1.00 17.38 119 ALA A O 1
ATOM 707 N N . ALA A 1 94 ? -34.391 8.220 32.072 1.00 17.45 120 ALA A N 1
ATOM 708 C CA . ALA A 1 94 ? -35.254 7.345 31.304 1.00 18.79 120 ALA A CA 1
ATOM 709 C C . ALA A 1 94 ? -36.699 7.412 31.805 1.00 15.92 120 ALA A C 1
ATOM 710 O O . ALA A 1 94 ? -37.622 7.424 30.981 1.00 18.52 120 ALA A O 1
ATOM 712 N N . ILE A 1 95 ? -36.908 7.439 33.128 1.00 18.46 121 ILE A N 1
ATOM 713 C CA . ILE A 1 95 ? -38.281 7.565 33.639 1.00 18.17 121 ILE A CA 1
ATOM 714 C C . ILE A 1 95 ? -38.892 8.896 33.194 1.00 20.46 121 ILE A C 1
ATOM 715 O O . ILE A 1 95 ? -40.035 8.947 32.715 1.00 17.96 121 ILE A O 1
ATOM 720 N N . ALA A 1 96 ? -38.131 9.992 33.327 1.00 16.89 122 ALA A N 1
ATOM 721 C CA . ALA A 1 96 ? -38.678 11.279 32.882 1.00 17.54 122 ALA A CA 1
ATOM 722 C C . ALA A 1 96 ? -39.052 11.250 31.383 1.00 16.77 122 ALA A C 1
ATOM 723 O O . ALA A 1 96 ? -40.122 11.742 30.993 1.00 18.54 122 ALA A O 1
ATOM 725 N N . SER A 1 97 ? -38.204 10.651 30.502 1.00 15.20 123 SER A N 1
ATOM 726 C CA . SER A 1 97 ? -38.533 10.569 29.081 1.00 14.67 123 SER A CA 1
ATOM 727 C C . SER A 1 97 ? -39.770 9.697 28.867 1.00 16.19 123 SER A C 1
ATOM 728 O O . SER A 1 97 ? -40.607 9.993 28.013 1.00 20.34 123 SER A O 1
ATOM 731 N N . LEU A 1 98 ? -39.872 8.600 29.645 1.00 16.45 124 LEU A N 1
ATOM 732 C CA . LEU A 1 98 ? -41.014 7.693 29.530 1.00 19.31 124 LEU A CA 1
ATOM 733 C C . LEU A 1 98 ? -42.323 8.433 29.735 1.00 17.30 124 LEU A C 1
ATOM 734 O O . LEU A 1 98 ? -43.314 8.153 29.042 1.00 17.71 124 LEU A O 1
ATOM 739 N N . THR A 1 99 ? -42.316 9.411 30.639 1.00 16.09 125 THR A N 1
ATOM 740 C CA . THR A 1 99 ? -43.590 10.101 30.931 1.00 16.54 125 THR A CA 1
ATOM 741 C C . THR A 1 99 ? -44.149 10.826 29.725 1.00 17.33 125 THR A C 1
ATOM 742 O O . THR A 1 99 ? -45.346 11.162 29.722 1.00 19.13 125 THR A O 1
ATOM 746 N N . LEU A 1 100 ? -43.327 11.067 28.706 1.00 18.54 126 LEU A N 1
ATOM 747 C CA . LEU A 1 100 ? -43.850 11.752 27.504 1.00 17.55 126 LEU A CA 1
ATOM 748 C C . LEU A 1 100 ? -44.548 10.830 26.517 1.00 20.23 126 LEU A C 1
ATOM 749 O O . LEU A 1 100 ? -45.140 11.310 25.528 1.00 22.15 126 LEU A O 1
ATOM 754 N N . ASN A 1 101 ? -44.517 9.514 26.743 1.00 20.60 127 ASN A N 1
ATOM 755 C CA . ASN A 1 101 ? -45.160 8.526 25.873 1.00 16.82 127 ASN A CA 1
ATOM 756 C C . ASN A 1 101 ? -46.319 7.956 26.690 1.00 20.88 127 ASN A C 1
ATOM 757 O O . ASN A 1 101 ? -46.120 7.126 27.576 1.00 18.65 127 ASN A O 1
ATOM 762 N N . ASP A 1 102 ? -47.525 8.444 26.429 1.00 23.60 128 ASP A N 1
ATOM 763 C CA . ASP A 1 102 ? -48.600 8.167 27.361 1.00 24.01 128 ASP A CA 1
ATOM 764 C C . ASP A 1 102 ? -48.968 6.680 27.392 1.00 22.62 128 ASP A C 1
ATOM 765 O O . ASP A 1 102 ? -49.291 6.146 28.463 1.00 21.82 128 ASP A O 1
ATOM 770 N N . THR A 1 103 ? -48.902 5.990 26.243 1.00 23.13 129 THR A N 1
ATOM 771 C CA . THR A 1 103 ? -49.232 4.562 26.253 1.00 22.40 129 THR A CA 1
ATOM 772 C C . THR A 1 103 ? -48.212 3.748 27.046 1.00 21.71 129 THR A C 1
ATOM 773 O O . THR A 1 103 ? -48.585 2.954 27.949 1.00 21.25 129 THR A O 1
ATOM 777 N N . LEU A 1 104 ? -46.911 3.962 26.773 1.00 20.79 130 LEU A N 1
ATOM 778 C CA . LEU A 1 104 ? -45.926 3.185 27.548 1.00 22.67 130 LEU A CA 1
ATOM 779 C C . LEU A 1 104 ? -45.918 3.582 29.015 1.00 21.51 130 LEU A C 1
ATOM 780 O O . LEU A 1 104 ? -45.757 2.722 29.883 1.00 18.70 130 LEU A O 1
ATOM 785 N N . LEU A 1 105 ? -46.054 4.885 29.331 1.00 17.47 131 LEU A N 1
ATOM 786 C CA . LEU A 1 105 ? -46.169 5.303 30.728 1.00 18.33 131 LEU A CA 1
ATOM 787 C C . LEU A 1 105 ? -47.261 4.532 31.463 1.00 17.78 131 LEU A C 1
ATOM 788 O O . LEU A 1 105 ? -47.063 4.091 32.597 1.00 18.39 131 LEU A O 1
ATOM 793 N N . HIS A 1 106 ? -48.407 4.327 30.805 1.00 17.88 132 HIS A N 1
ATOM 794 C CA . HIS A 1 106 ? -49.519 3.673 31.481 1.00 20.35 132 HIS A CA 1
ATOM 795 C C . HIS A 1 106 ? -49.341 2.167 31.552 1.00 21.53 132 HIS A C 1
ATOM 796 O O . HIS A 1 106 ? -50.042 1.513 32.334 1.00 22.22 132 HIS A O 1
ATOM 803 N N . ARG A 1 107 ? -48.426 1.617 30.761 1.00 18.95 133 ARG A N 1
ATOM 804 C CA . ARG A 1 107 ? -48.073 0.206 30.948 1.00 18.19 133 ARG A CA 1
ATOM 805 C C . ARG A 1 107 ? -47.088 0.046 32.108 1.00 17.77 133 ARG A C 1
ATOM 806 O O . ARG A 1 107 ? -47.264 -0.813 32.995 1.00 21.10 133 ARG A O 1
ATOM 814 N N . VAL A 1 108 ? -46.005 0.820 32.086 1.00 16.85 134 VAL A N 1
ATOM 815 C CA . VAL A 1 108 ? -44.987 0.689 33.120 1.00 18.16 134 VAL A CA 1
ATOM 816 C C . VAL A 1 108 ? -45.559 1.043 34.504 1.00 18.15 134 VAL A C 1
ATOM 817 O O . VAL A 1 108 ? -45.265 0.378 35.506 1.00 18.83 134 VAL A O 1
ATOM 821 N N . VAL A 1 109 ? -46.356 2.111 34.576 1.00 18.71 135 VAL A N 1
ATOM 822 C CA . VAL A 1 109 ? -46.943 2.630 35.820 1.00 21.04 135 VAL A CA 1
ATOM 823 C C . VAL A 1 109 ? -48.443 2.369 35.787 1.00 23.02 135 VAL A C 1
ATOM 824 O O . VAL A 1 109 ? -49.194 3.140 35.166 1.00 22.33 135 VAL A O 1
ATOM 828 N N . PRO A 1 110 ? -48.916 1.272 36.373 1.00 23.70 136 PRO A N 1
ATOM 829 C CA . PRO A 1 110 ? -50.365 0.996 36.379 1.00 25.47 136 PRO A CA 1
ATOM 830 C C . PRO A 1 110 ? -51.087 2.062 37.202 1.00 21.90 136 PRO A C 1
ATOM 831 O O . PRO A 1 110 ? -50.827 2.233 38.400 1.00 21.46 136 PRO A O 1
ATOM 835 N N . HIS A 1 111 ? -51.971 2.807 36.544 1.00 24.51 137 HIS A N 1
ATOM 836 C CA . HIS A 1 111 ? -52.492 4.011 37.193 1.00 24.90 137 HIS A CA 1
ATOM 837 C C . HIS A 1 111 ? -53.596 3.788 38.219 1.00 30.78 137 HIS A C 1
ATOM 838 O O . HIS A 1 111 ? -53.877 4.707 38.996 1.00 30.24 137 HIS A O 1
ATOM 845 N N A GLY A 1 112 ? -54.222 2.623 38.204 0.50 29.84 138 GLY A N 1
ATOM 846 N N B GLY A 1 112 ? -54.203 2.614 38.332 0.50 30.11 138 GLY A N 1
ATOM 847 C CA A GLY A 1 112 ? -55.199 2.317 39.229 0.50 36.84 138 GLY A CA 1
ATOM 848 C CA B GLY A 1 112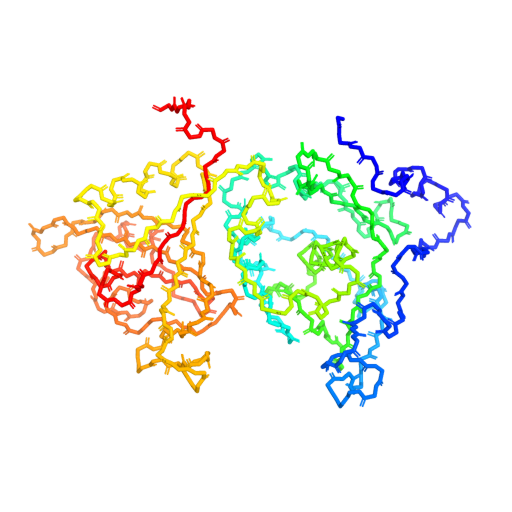 ? -55.315 2.557 39.307 0.50 36.37 138 GLY A CA 1
ATOM 849 C C A GLY A 1 112 ? -54.594 1.792 40.515 0.50 27.19 138 GLY A C 1
ATOM 850 C C B GLY A 1 112 ? -54.927 2.616 40.791 0.50 30.78 138 GLY A C 1
ATOM 851 O O A GLY A 1 112 ? -54.982 0.711 40.979 0.50 31.08 138 GLY A O 1
ATOM 852 O O B GLY A 1 112 ? -55.812 2.760 41.648 0.50 26.68 138 GLY A O 1
ATOM 853 N N . GLN A 1 113 ? -53.644 2.531 41.106 1.00 24.23 139 GLN A N 1
ATOM 854 C CA . GLN A 1 113 ? -53.155 2.187 42.435 1.00 23.08 139 GLN A CA 1
ATOM 855 C C . GLN A 1 113 ? -53.288 3.365 43.399 1.00 24.12 139 GLN A C 1
ATOM 856 O O . GLN A 1 113 ? -53.171 4.531 43.007 1.00 25.15 139 GLN A O 1
ATOM 862 N N . SER A 1 114 ? -53.533 3.053 44.671 1.00 27.68 140 SER A N 1
ATOM 863 C CA . SER A 1 114 ? -53.958 4.081 45.618 1.00 26.37 140 SER A CA 1
ATOM 864 C C . SER A 1 114 ? -53.437 3.755 47.016 1.00 27.69 140 SER A C 1
ATOM 865 O O . SER A 1 114 ? -53.152 2.599 47.334 1.00 27.66 140 SER A O 1
ATOM 868 N N . PHE A 1 115 ? -53.369 4.765 47.862 1.00 24.99 141 PHE A N 1
ATOM 869 C CA . PHE A 1 115 ? -53.025 4.545 49.254 1.00 27.60 141 PHE A CA 1
ATOM 870 C C . PHE A 1 115 ? -54.297 4.533 50.118 1.00 30.01 141 PHE A C 1
ATOM 871 O O . PHE A 1 115 ? -54.233 4.384 51.283 1.00 29.94 141 PHE A O 1
ATOM 879 N N . GLN A 1 116 ? -55.429 4.727 49.483 1.00 31.70 142 GLN A N 1
ATOM 880 C CA . GLN A 1 116 ? -56.706 4.761 50.146 1.00 37.20 142 GLN A CA 1
ATOM 881 C C . GLN A 1 116 ? -57.504 3.513 49.756 1.00 47.44 142 GLN A C 1
ATOM 882 O O . GLN A 1 116 ? -57.193 2.430 50.191 1.00 43.40 142 GLN A O 1
ATOM 888 N N . ASN A 1 117 ? -58.479 3.636 48.887 1.00 45.65 143 ASN A N 1
ATOM 889 C CA . ASN A 1 117 ? -59.310 2.489 48.605 1.00 55.30 143 ASN A CA 1
ATOM 890 C C . ASN A 1 117 ? -58.513 1.378 47.988 1.00 43.89 143 ASN A C 1
ATOM 891 O O . ASN A 1 117 ? -57.805 1.598 47.056 1.00 52.56 143 ASN A O 1
ATOM 896 N N . GLY A 1 118 ? -58.617 0.193 48.555 1.00 44.80 144 GLY A N 1
ATOM 897 C CA . GLY A 1 118 ? -57.917 -0.979 48.073 1.00 47.14 144 GLY A CA 1
ATOM 898 C C . GLY A 1 118 ? -56.529 -1.181 48.639 1.00 40.76 144 GLY A C 1
ATOM 899 O O . GLY A 1 118 ? -55.875 -2.173 48.297 1.00 39.33 144 GLY A O 1
ATOM 900 N N . TYR A 1 119 ? -56.063 -0.284 49.482 1.00 36.01 145 TYR A N 1
ATOM 901 C CA . TYR A 1 119 ? -54.692 -0.359 49.968 1.00 31.22 145 TYR A CA 1
ATOM 902 C C . TYR A 1 119 ? -54.297 -1.437 50.924 1.00 32.09 145 TYR A C 1
ATOM 903 O O . TYR A 1 119 ? -54.904 -1.616 51.921 1.00 34.13 145 TYR A O 1
ATOM 912 N N . ALA A 1 120 ? -53.265 -2.173 50.566 1.00 31.42 146 ALA A N 1
ATOM 913 C CA . ALA A 1 120 ? -52.709 -3.209 51.394 1.00 31.52 146 ALA A CA 1
ATOM 914 C C . ALA A 1 120 ? -51.202 -3.185 51.482 1.00 26.54 146 ALA A C 1
ATOM 915 O O . ALA A 1 120 ? -50.602 -4.143 51.794 1.00 29.36 146 ALA A O 1
ATOM 917 N N . GLY A 1 121 ? -50.609 -2.059 51.155 1.00 26.15 147 GLY A N 1
ATOM 918 C CA . GLY A 1 121 ? -49.180 -1.932 51.230 1.00 27.17 147 GLY A CA 1
ATOM 919 C C . GLY A 1 121 ? -48.372 -2.589 50.142 1.00 29.41 147 GLY A C 1
ATOM 920 O O . GLY A 1 121 ? -47.251 -2.862 50.344 1.00 23.70 147 GLY A O 1
ATOM 921 N N . ILE A 1 122 ? -48.995 -2.793 48.993 1.00 23.66 148 ILE A N 1
ATOM 922 C CA . ILE A 1 122 ? -48.355 -3.453 47.848 1.00 21.98 148 ILE A CA 1
ATOM 923 C C . ILE A 1 122 ? -48.660 -2.674 46.580 1.00 23.74 148 ILE A C 1
ATOM 924 O O . ILE A 1 122 ? -49.765 -2.151 46.407 1.00 23.18 148 ILE A O 1
ATOM 929 N N . PHE A 1 123 ? -47.643 -2.523 45.741 1.00 21.47 149 PHE A N 1
ATOM 930 C CA . PHE A 1 123 ? -47.758 -1.836 44.465 1.00 18.81 149 PHE A CA 1
ATOM 931 C C . PHE A 1 123 ? -47.071 -2.695 43.423 1.00 22.70 149 PHE A C 1
ATOM 932 O O . PHE A 1 123 ? -46.346 -3.638 43.763 1.00 20.40 149 PHE A O 1
ATOM 940 N N . HIS A 1 124 ? -47.371 -2.417 42.151 1.00 19.64 150 HIS A N 1
ATOM 941 C CA . HIS A 1 124 ? -46.729 -3.153 41.072 1.00 18.37 150 HIS A CA 1
ATOM 942 C C . HIS A 1 124 ? -46.439 -2.239 39.880 1.00 19.13 150 HIS A C 1
ATOM 943 O O . HIS A 1 124 ? -47.059 -1.187 39.685 1.00 20.19 150 HIS A O 1
ATOM 950 N N . PHE A 1 125 ? -45.484 -2.701 39.069 1.00 19.94 151 PHE A N 1
ATOM 951 C CA . PHE A 1 125 ? -45.010 -2.004 37.880 1.00 19.18 151 PHE A CA 1
ATOM 952 C C . PHE A 1 125 ? -44.676 -3.022 36.797 1.00 19.27 151 PHE A C 1
ATOM 953 O O . PHE A 1 125 ? -44.421 -4.205 37.074 1.00 22.37 151 PHE A O 1
ATOM 961 N N . GLN A 1 126 ? -44.726 -2.576 35.557 1.00 18.38 152 GLN A N 1
ATOM 962 C CA . GLN A 1 126 ? -44.284 -3.439 34.454 1.00 21.75 152 GLN A CA 1
ATOM 963 C C . GLN A 1 126 ? -42.937 -2.949 33.944 1.00 21.47 152 GLN A C 1
ATOM 964 O O . GLN A 1 126 ? -42.757 -1.743 33.700 1.00 20.82 152 GLN A O 1
ATOM 970 N N . LEU A 1 127 ? -42.005 -3.903 33.737 1.00 21.86 153 LEU A N 1
ATOM 971 C CA . LEU A 1 127 ? -40.662 -3.634 33.227 1.00 22.62 153 LEU A CA 1
ATOM 972 C C . LEU A 1 127 ? -40.375 -4.569 32.073 1.00 23.02 153 LEU A C 1
ATOM 973 O O . LEU A 1 127 ? -40.807 -5.720 32.083 1.00 23.19 153 LEU A O 1
ATOM 978 N N . TRP A 1 128 ? -39.628 -4.098 31.076 1.00 24.67 154 TRP A N 1
ATOM 979 C CA . TRP A 1 128 ? -39.136 -4.959 30.017 1.00 27.54 154 TRP A CA 1
ATOM 980 C C . TRP A 1 128 ? -37.807 -5.534 30.478 1.00 23.78 154 TRP A C 1
ATOM 981 O O . TRP A 1 128 ? -36.862 -4.788 30.731 1.00 26.52 154 TRP A O 1
ATOM 992 N N . GLN A 1 129 ? -37.749 -6.862 30.606 1.00 28.68 155 GLN A N 1
ATOM 993 C CA . GLN A 1 129 ? -36.611 -7.549 31.206 1.00 30.69 155 GLN A CA 1
ATOM 994 C C . GLN A 1 129 ? -36.311 -8.749 30.339 1.00 30.89 155 GLN A C 1
ATOM 995 O O . GLN A 1 129 ? -37.205 -9.568 30.090 1.00 30.88 155 GLN A O 1
ATOM 1001 N N . PHE A 1 130 ? -35.090 -8.812 29.810 1.00 35.77 156 PHE A N 1
ATOM 1002 C CA . PHE A 1 130 ? -34.614 -9.986 29.045 1.00 33.98 156 PHE A CA 1
ATOM 1003 C C . PHE A 1 130 ? -35.594 -10.398 27.940 1.00 27.70 156 PHE A C 1
ATOM 1004 O O . PHE A 1 130 ? -35.931 -11.568 27.794 1.00 37.98 156 PHE A O 1
ATOM 1012 N N . GLY A 1 131 ? -36.134 -9.402 27.225 1.00 33.10 157 GLY A N 1
ATOM 1013 C CA . GLY A 1 131 ? -36.955 -9.710 26.063 1.00 35.53 157 GLY A CA 1
ATOM 1014 C C . GLY A 1 131 ? -38.427 -9.905 26.332 1.00 32.88 157 GLY A C 1
ATOM 1015 O O . GLY A 1 131 ? -39.141 -10.370 25.436 1.00 38.08 157 GLY A O 1
ATOM 1016 N N . GLU A 1 132 ? -38.905 -9.619 27.546 1.00 32.57 158 GLU A N 1
ATOM 1017 C CA . GLU A 1 132 ? -40.328 -9.790 27.815 1.00 31.36 158 GLU A CA 1
ATOM 1018 C C . GLU A 1 132 ? -40.770 -8.779 28.871 1.00 33.23 158 GLU A C 1
ATOM 1019 O O . GLU A 1 132 ? -39.964 -8.284 29.663 1.00 29.26 158 GLU A O 1
ATOM 1025 N N . TRP A 1 133 ? -42.069 -8.475 28.884 1.00 26.41 159 TRP A N 1
ATOM 1026 C CA . TRP A 1 133 ? -42.624 -7.648 29.944 1.00 24.63 159 TRP A CA 1
ATOM 1027 C C . TRP A 1 133 ? -42.849 -8.511 31.177 1.00 23.15 159 TRP A C 1
ATOM 1028 O O . TRP A 1 133 ? -43.317 -9.651 31.070 1.00 26.67 159 TRP A O 1
ATOM 1039 N N . VAL A 1 134 ? -42.470 -7.976 32.330 1.00 25.39 160 VAL A N 1
ATOM 1040 C CA . VAL A 1 134 ? -42.672 -8.657 33.597 1.00 26.09 160 VAL A CA 1
ATOM 1041 C C . VAL A 1 134 ? -43.338 -7.694 34.560 1.00 24.02 160 VAL A C 1
ATOM 1042 O O . VAL A 1 134 ? -43.083 -6.480 34.537 1.00 24.08 160 VAL A O 1
ATOM 1046 N N . ASP A 1 135 ? -44.209 -8.247 35.392 1.00 23.76 161 ASP A N 1
ATOM 1047 C CA . ASP A 1 135 ? -44.904 -7.509 36.417 1.00 24.06 161 ASP A CA 1
ATOM 1048 C C . ASP A 1 135 ? -44.163 -7.703 37.739 1.00 24.71 161 ASP A C 1
ATOM 1049 O O . ASP A 1 135 ? -44.017 -8.828 38.221 1.00 26.06 161 ASP A O 1
ATOM 1054 N N . VAL A 1 136 ? -43.673 -6.612 38.308 1.00 21.21 162 VAL A N 1
ATOM 1055 C CA . VAL A 1 136 ? -42.839 -6.620 39.507 1.00 21.41 162 VAL A CA 1
ATOM 1056 C C . VAL A 1 136 ? -43.651 -6.013 40.647 1.00 22.44 162 VAL A C 1
ATOM 1057 O O . VAL A 1 136 ? -44.103 -4.858 40.542 1.00 21.50 162 VAL A O 1
ATOM 1061 N N . VAL A 1 137 ? -43.801 -6.759 41.765 1.00 21.31 163 VAL A N 1
ATOM 1062 C CA . VAL A 1 137 ? -44.435 -6.155 42.939 1.00 21.76 163 VAL A CA 1
ATOM 1063 C C . VAL A 1 137 ? -43.369 -5.592 43.881 1.00 23.46 163 VAL A C 1
ATOM 1064 O O . VAL A 1 137 ? -42.241 -6.088 43.965 1.00 23.02 163 VAL A O 1
ATOM 1068 N N . VAL A 1 138 ? -43.770 -4.588 44.677 1.00 20.59 164 VAL A N 1
ATOM 1069 C CA . VAL A 1 138 ? -42.972 -4.138 45.808 1.00 22.58 164 VAL A CA 1
ATOM 1070 C C . VAL A 1 138 ? -43.924 -3.871 46.960 1.00 19.48 164 VAL A C 1
ATOM 1071 O O . VAL A 1 138 ? -45.089 -3.494 46.745 1.00 22.38 164 VAL A O 1
ATOM 1075 N N . ASP A 1 139 ? -43.431 -4.046 48.195 1.00 19.99 165 ASP A N 1
ATOM 1076 C CA . ASP A 1 139 ? -44.152 -3.373 49.283 1.00 20.17 165 ASP A CA 1
ATOM 1077 C C . ASP A 1 139 ? -43.739 -1.903 49.303 1.00 19.44 165 ASP A C 1
ATOM 1078 O O . ASP A 1 139 ? -42.809 -1.490 48.605 1.00 21.45 165 ASP A O 1
ATOM 1083 N N . ASP A 1 140 ? -44.483 -1.079 50.030 1.00 22.42 166 ASP A N 1
ATOM 1084 C CA . ASP A 1 140 ? -44.205 0.344 49.944 1.00 23.20 166 ASP A CA 1
ATOM 1085 C C . ASP A 1 140 ? -43.275 0.848 51.034 1.00 21.10 166 ASP A C 1
ATOM 1086 O O . ASP A 1 140 ? -43.255 2.045 51.294 1.00 23.86 166 ASP A O 1
ATOM 1091 N N . LEU A 1 141 ? -42.518 -0.024 51.694 1.00 19.65 167 LEU A N 1
ATOM 1092 C CA . LEU A 1 141 ? -41.481 0.482 52.591 1.00 20.30 167 LEU A CA 1
ATOM 1093 C C . LEU A 1 141 ? -40.401 1.166 51.743 1.00 19.09 167 LEU A C 1
ATOM 1094 O O . LEU A 1 141 ? -39.874 0.569 50.804 1.00 21.55 167 LEU A O 1
ATOM 1099 N N . LEU A 1 142 ? -40.065 2.419 52.082 1.00 19.65 168 LEU A N 1
ATOM 1100 C CA . LEU A 1 142 ? -39.116 3.186 51.291 1.00 18.15 168 LEU A CA 1
ATOM 1101 C C . LEU A 1 142 ? -38.025 3.725 52.201 1.00 19.51 168 LEU A C 1
ATOM 1102 O O . LEU A 1 142 ? -38.289 4.043 53.372 1.00 21.69 168 LEU A O 1
ATOM 1107 N N . PRO A 1 143 ? -36.798 3.876 51.678 1.00 21.52 169 PRO A N 1
ATOM 1108 C CA . PRO A 1 143 ? -35.711 4.455 52.496 1.00 22.53 169 PRO A CA 1
ATOM 1109 C C . PRO A 1 143 ? -35.952 5.952 52.775 1.00 22.52 169 PRO A C 1
ATOM 1110 O O . PRO A 1 143 ? -36.220 6.749 51.863 1.00 21.40 169 PRO A O 1
ATOM 1114 N N . ILE A 1 144 ? -35.852 6.304 54.054 1.00 22.75 170 ILE A N 1
ATOM 1115 C CA A ILE A 1 144 ? -36.098 7.653 54.563 0.50 23.81 170 ILE A CA 1
ATOM 1116 C CA B ILE A 1 144 ? -36.106 7.645 54.569 0.50 23.82 170 ILE A CA 1
ATOM 1117 C C . ILE A 1 144 ? -34.936 8.059 55.458 1.00 25.97 170 ILE A C 1
ATOM 1118 O O . ILE A 1 144 ? -34.359 7.229 56.170 1.00 28.58 170 ILE A O 1
ATOM 1127 N N . LYS A 1 145 ? -34.578 9.341 55.425 1.00 23.80 171 LYS A N 1
ATOM 1128 C CA . LYS A 1 145 ? -33.622 9.902 56.373 1.00 29.64 171 LYS A CA 1
ATOM 1129 C C . LYS A 1 145 ? -34.144 11.285 56.739 1.00 30.39 171 LYS A C 1
ATOM 1130 O O . LYS A 1 145 ? -34.595 12.007 55.841 1.00 28.69 171 LYS A O 1
ATOM 1136 N N . ASP A 1 146 ? -34.123 11.625 58.039 1.00 34.39 172 ASP A N 1
ATOM 1137 C CA . ASP A 1 146 ? -34.628 12.938 58.514 1.00 35.95 172 ASP A CA 1
ATOM 1138 C C . ASP A 1 146 ? -36.042 13.208 57.968 1.00 34.53 172 ASP A C 1
ATOM 1139 O O . ASP A 1 146 ? -36.353 14.312 57.495 1.00 34.15 172 ASP A O 1
ATOM 1144 N N . GLY A 1 147 ? -36.852 12.154 57.896 1.00 32.19 173 GLY A N 1
ATOM 1145 C CA . GLY A 1 147 ? -38.245 12.246 57.509 1.00 33.21 173 GLY A CA 1
ATOM 1146 C C . GLY A 1 147 ? -38.525 12.417 56.040 1.00 35.22 173 GLY A C 1
ATOM 1147 O O . GLY A 1 147 ? -39.679 12.673 55.671 1.00 41.39 173 GLY A O 1
ATOM 1148 N N . LYS A 1 148 ? -37.524 12.302 55.181 1.00 31.71 174 LYS A N 1
ATOM 1149 C CA . LYS A 1 148 ? -37.702 12.553 53.763 1.00 31.39 174 LYS A CA 1
ATOM 1150 C C . LYS A 1 148 ? -37.170 11.357 53.011 1.00 24.45 174 LYS A C 1
ATOM 1151 O O . LYS A 1 148 ? -36.255 10.693 53.485 1.00 25.86 174 LYS A O 1
ATOM 1157 N N . LEU A 1 149 ? -37.711 11.132 51.812 1.00 22.06 175 LEU A N 1
ATOM 1158 C CA . LEU A 1 149 ? -37.137 10.116 50.930 1.00 22.86 175 LEU A CA 1
ATOM 1159 C C . LEU A 1 149 ? -35.645 10.375 50.708 1.00 24.25 175 LEU A C 1
ATOM 1160 O O . LEU A 1 149 ? -35.221 11.518 50.487 1.00 28.00 175 LEU A O 1
ATOM 1165 N N . VAL A 1 150 ? -34.857 9.296 50.760 1.00 21.40 176 VAL A N 1
ATOM 1166 C CA . VAL A 1 150 ? -33.411 9.318 50.536 1.00 25.63 176 VAL A CA 1
ATOM 1167 C C . VAL A 1 150 ? -33.115 9.369 49.050 1.00 26.88 176 VAL A C 1
ATOM 1168 O O . VAL A 1 150 ? -32.228 10.131 48.599 1.00 22.53 176 VAL A O 1
ATOM 1172 N N . PHE A 1 151 ? -33.860 8.561 48.267 1.00 19.19 177 PHE A N 1
ATOM 1173 C CA . PHE A 1 151 ? -33.569 8.418 46.863 1.00 17.85 177 PHE A CA 1
ATOM 1174 C C . PHE A 1 151 ? -34.518 9.248 46.001 1.00 18.68 177 PHE A C 1
ATOM 1175 O O . PHE A 1 151 ? -34.777 10.407 46.347 1.00 20.10 177 PHE A O 1
ATOM 1183 N N . VAL A 1 152 ? -35.065 8.710 44.903 1.00 18.06 178 VAL A N 1
ATOM 1184 C CA . VAL A 1 152 ? -35.868 9.606 44.059 1.00 18.84 178 VAL A CA 1
ATOM 1185 C C . VAL A 1 152 ? -37.128 10.079 44.784 1.00 17.83 178 VAL A C 1
ATOM 1186 O O . VAL A 1 152 ? -37.722 9.368 45.613 1.00 18.18 178 VAL A O 1
ATOM 1190 N N . HIS A 1 153 ? -37.549 11.313 44.489 1.00 17.74 179 HIS A N 1
ATOM 1191 C CA . HIS A 1 153 ? -38.760 11.849 45.101 1.00 17.35 179 HIS A CA 1
ATOM 1192 C C . HIS A 1 153 ? -39.386 12.784 44.086 1.00 18.04 179 HIS A C 1
ATOM 1193 O O . HIS A 1 153 ? -38.743 13.149 43.113 1.00 18.99 179 HIS A O 1
ATOM 1200 N N . SER A 1 154 ? -40.647 13.128 44.310 1.00 19.96 180 SER A N 1
ATOM 1201 C CA . SER A 1 154 ? -41.347 14.028 43.403 1.00 19.52 180 SER A CA 1
ATOM 1202 C C . SER A 1 154 ? -41.159 15.441 43.914 1.00 19.42 180 SER A C 1
ATOM 1203 O O . SER A 1 154 ? -40.905 15.672 45.093 1.00 23.08 180 SER A O 1
ATOM 1206 N N . ALA A 1 155 ? -41.338 16.402 43.005 1.00 21.70 181 ALA A N 1
ATOM 1207 C CA . ALA A 1 155 ? -41.416 17.774 43.496 1.00 20.90 181 ALA A CA 1
ATOM 1208 C C . ALA A 1 155 ? -42.601 17.955 44.408 1.00 27.42 181 ALA A C 1
ATOM 1209 O O . ALA A 1 155 ? -42.565 18.796 45.309 1.00 28.55 181 ALA A O 1
ATOM 1211 N N . GLU A 1 156 ? -43.654 17.174 44.201 1.00 24.76 182 GLU A N 1
ATOM 1212 C CA . GLU A 1 156 ? -44.765 17.116 45.136 1.00 27.86 182 GLU A CA 1
ATOM 1213 C C . GLU A 1 156 ? -44.395 16.133 46.232 1.00 28.04 182 GLU A C 1
ATOM 1214 O O . GLU A 1 156 ? -44.268 14.933 45.964 1.00 26.52 182 GLU A O 1
ATOM 1220 N N . GLY A 1 157 ? -44.218 16.645 47.454 1.00 32.30 183 GLY A N 1
ATOM 1221 C CA . GLY A 1 157 ? -43.761 15.793 48.553 1.00 26.03 183 GLY A CA 1
ATOM 1222 C C . GLY A 1 157 ? -44.710 14.680 48.933 1.00 27.13 183 GLY A C 1
ATOM 1223 O O . GLY A 1 157 ? -44.309 13.747 49.642 1.00 28.04 183 GLY A O 1
ATOM 1224 N N . ASN A 1 158 ? -45.971 14.753 48.543 1.00 24.05 184 ASN A N 1
ATOM 1225 C CA . ASN A 1 158 ? -46.857 13.662 48.937 1.00 23.29 184 ASN A CA 1
ATOM 1226 C C . ASN A 1 158 ? -47.171 12.703 47.773 1.00 20.88 184 ASN A C 1
ATOM 1227 O O . ASN A 1 158 ? -48.143 11.945 47.841 1.00 24.19 184 ASN A O 1
ATOM 1232 N N . GLU A 1 159 ? -46.314 12.661 46.764 1.00 20.06 185 GLU A N 1
ATOM 1233 C CA . GLU A 1 159 ? -46.531 11.812 45.591 1.00 17.44 185 GLU A CA 1
ATOM 1234 C C . GLU A 1 159 ? -45.468 10.711 45.575 1.00 17.77 185 GLU A C 1
ATOM 1235 O O . GLU A 1 159 ? -44.259 11.012 45.622 1.00 19.16 185 GLU A O 1
ATOM 1241 N N . PHE A 1 160 ? -45.891 9.434 45.403 1.00 17.35 186 PHE A N 1
ATOM 1242 C CA . PHE A 1 160 ? -44.933 8.329 45.586 1.00 16.34 186 PHE A CA 1
ATOM 1243 C C . PHE A 1 160 ? -44.720 7.397 44.396 1.00 15.91 186 PHE A C 1
ATOM 1244 O O . PHE A 1 160 ? -43.907 6.465 44.516 1.00 16.88 186 PHE A O 1
ATOM 1252 N N . TRP A 1 161 ? -45.405 7.576 43.247 1.00 17.23 187 TRP A N 1
ATOM 1253 C CA . TRP A 1 161 ? -45.258 6.584 42.167 1.00 18.82 187 TRP A CA 1
ATOM 1254 C C . TRP A 1 161 ? -43.814 6.445 41.701 1.00 17.29 187 TRP A C 1
ATOM 1255 O O . TRP A 1 161 ? -43.351 5.325 41.467 1.00 17.20 187 TRP A O 1
ATOM 1266 N N . SER A 1 162 ? -43.061 7.557 41.618 1.00 16.02 188 SER A N 1
ATOM 1267 C CA . SER A 1 162 ? -41.713 7.411 41.068 1.00 16.18 188 SER A CA 1
ATOM 1268 C C . SER A 1 162 ? -40.755 6.785 42.094 1.00 15.47 188 SER A C 1
ATOM 1269 O O . SER A 1 162 ? -39.865 6.009 41.698 1.00 16.29 188 SER A O 1
ATOM 1272 N N . ALA A 1 163 ? -40.947 7.078 43.387 1.00 14.74 189 ALA A N 1
ATOM 1273 C CA . ALA A 1 163 ? -40.154 6.421 44.443 1.00 14.37 189 ALA A CA 1
ATOM 1274 C C . ALA A 1 163 ? -40.373 4.921 44.388 1.00 16.55 189 ALA A C 1
ATOM 1275 O O . ALA A 1 163 ? -39.425 4.123 44.479 1.00 18.57 189 ALA A O 1
ATOM 1277 N N . LEU A 1 164 ? -41.631 4.526 44.159 1.00 17.52 190 LEU A N 1
ATOM 1278 C CA . LEU A 1 164 ? -41.934 3.101 44.122 1.00 18.74 190 LEU A CA 1
ATOM 1279 C C . LEU A 1 164 ? -41.454 2.442 42.834 1.00 18.17 190 LEU A C 1
ATOM 1280 O O . LEU A 1 164 ? -41.004 1.288 42.867 1.00 18.16 190 LEU A O 1
ATOM 1285 N N . LEU A 1 165 ? -41.504 3.155 41.692 1.00 17.27 191 LEU A N 1
ATOM 1286 C CA . LEU A 1 165 ? -40.960 2.607 40.451 1.00 17.84 191 LEU A CA 1
ATOM 1287 C C . LEU A 1 165 ? -39.450 2.414 40.581 1.00 16.30 191 LEU A C 1
ATOM 1288 O O . LEU A 1 165 ? -38.905 1.394 40.169 1.00 17.40 191 LEU A O 1
ATOM 1293 N N . GLU A 1 166 ? -38.750 3.401 41.172 1.00 17.20 192 GLU A N 1
ATOM 1294 C CA . GLU A 1 166 ? -37.322 3.224 41.387 1.00 17.11 192 GLU A CA 1
ATOM 1295 C C . GLU A 1 166 ? -37.050 2.019 42.286 1.00 19.16 192 GLU A C 1
ATOM 1296 O O . GLU A 1 166 ? -36.081 1.271 42.059 1.00 19.15 192 GLU A O 1
ATOM 1302 N N . LYS A 1 167 ? -37.889 1.818 43.311 1.00 17.57 193 LYS A N 1
ATOM 1303 C CA . LYS A 1 167 ? -37.700 0.671 44.194 1.00 17.77 193 LYS A CA 1
ATOM 1304 C C . LYS A 1 167 ? -37.867 -0.625 43.412 1.00 18.99 193 LYS A C 1
ATOM 1305 O O . LYS A 1 167 ? -37.115 -1.577 43.613 1.00 19.16 193 LYS A O 1
ATOM 1311 N N . ALA A 1 168 ? -38.872 -0.681 42.527 1.00 17.62 194 ALA A N 1
ATOM 1312 C CA . ALA A 1 168 ? -39.056 -1.899 41.723 1.00 17.79 194 ALA A CA 1
ATOM 1313 C C . ALA A 1 168 ? -37.841 -2.175 40.847 1.00 17.14 194 ALA A C 1
ATOM 1314 O O . ALA A 1 168 ? -37.465 -3.343 40.640 1.00 20.57 194 ALA A O 1
ATOM 1316 N N . TYR A 1 169 ? -37.232 -1.118 40.311 1.00 18.46 195 TYR A N 1
ATOM 1317 C CA . TYR A 1 169 ? -36.074 -1.307 39.445 1.00 18.88 195 TYR A CA 1
ATOM 1318 C C . TYR A 1 169 ? -34.864 -1.730 40.275 1.00 19.45 195 TYR A C 1
ATOM 1319 O O . TYR A 1 169 ? -34.081 -2.612 39.864 1.00 21.32 195 TYR A O 1
ATOM 1328 N N . ALA A 1 170 ? -34.738 -1.180 41.491 1.00 19.06 196 ALA A N 1
ATOM 1329 C CA . ALA A 1 170 ? -33.727 -1.708 42.421 1.00 19.15 196 ALA A CA 1
ATOM 1330 C C . ALA A 1 170 ? -33.973 -3.180 42.707 1.00 20.71 196 ALA A C 1
ATOM 1331 O O . ALA A 1 170 ? -33.033 -3.994 42.745 1.00 23.39 196 ALA A O 1
ATOM 1333 N N . LYS A 1 171 ? -35.236 -3.554 42.910 1.00 19.62 197 LYS A N 1
ATOM 1334 C CA . LYS A 1 171 ? -35.526 -4.935 43.262 1.00 24.10 197 LYS A CA 1
ATOM 1335 C C . LYS A 1 171 ? -35.017 -5.893 42.194 1.00 23.53 197 LYS A C 1
ATOM 1336 O O . LYS A 1 171 ? -34.358 -6.901 42.523 1.00 25.33 197 LYS A O 1
ATOM 1342 N N . VAL A 1 172 ? -35.325 -5.610 40.916 1.00 21.43 198 VAL A N 1
ATOM 1343 C CA . VAL A 1 172 ? -34.873 -6.555 39.882 1.00 25.80 198 VAL A CA 1
ATOM 1344 C C . VAL A 1 172 ? -33.347 -6.573 39.754 1.00 23.81 198 VAL A C 1
ATOM 1345 O O . VAL A 1 172 ? -32.777 -7.528 39.180 1.00 27.69 198 VAL A O 1
ATOM 1349 N N . ASN A 1 173 ? -32.664 -5.526 40.240 1.00 24.44 199 ASN A N 1
ATOM 1350 C CA . ASN A 1 173 ? -31.204 -5.493 40.273 1.00 23.96 199 ASN A CA 1
ATOM 1351 C C . ASN A 1 173 ? -30.598 -5.948 41.598 1.00 29.01 199 ASN A C 1
ATOM 1352 O O . ASN A 1 173 ? -29.367 -5.975 41.716 1.00 30.17 199 ASN A O 1
ATOM 1357 N N . GLY A 1 174 ? -31.405 -6.251 42.612 1.00 25.60 200 GLY A N 1
ATOM 1358 C CA . GLY A 1 174 ? -30.895 -6.795 43.838 1.00 27.02 200 GLY A CA 1
ATOM 1359 C C . GLY A 1 174 ? -30.622 -5.776 44.929 1.00 27.75 200 GLY A C 1
ATOM 1360 O O . GLY A 1 174 ? -30.543 -6.154 46.094 1.00 28.95 200 GLY A O 1
ATOM 1361 N N . SER A 1 175 ? -30.506 -4.498 44.589 1.00 24.63 201 SER A N 1
ATOM 1362 C CA . SER A 1 175 ? -30.192 -3.471 45.577 1.00 23.61 201 SER A CA 1
ATOM 1363 C C . SER A 1 175 ? -30.289 -2.100 44.920 1.00 24.53 201 SER A C 1
ATOM 1364 O O . SER A 1 175 ? -30.218 -1.960 43.700 1.00 22.92 201 SER A O 1
ATOM 1367 N N . TYR A 1 176 ? -30.434 -1.080 45.761 1.00 21.40 202 TYR A N 1
ATOM 1368 C CA . TYR A 1 176 ? -30.314 0.275 45.246 1.00 20.75 202 TYR A CA 1
ATOM 1369 C C . TYR A 1 176 ? -28.915 0.557 44.707 1.00 25.60 202 TYR A C 1
ATOM 1370 O O . TYR A 1 176 ? -28.770 1.145 43.630 1.00 23.49 202 TYR A O 1
ATOM 1379 N N . GLU A 1 177 ? -27.877 0.155 45.434 1.00 27.77 203 GLU A N 1
ATOM 1380 C CA . GLU A 1 177 ? -26.512 0.505 45.013 1.00 25.30 203 GLU A CA 1
ATOM 1381 C C . GLU A 1 177 ? -26.175 -0.072 43.639 1.00 28.92 203 GLU A C 1
ATOM 1382 O O . GLU A 1 177 ? -25.372 0.518 42.908 1.00 28.22 203 GLU A O 1
ATOM 1388 N N . ALA A 1 178 ? -26.766 -1.221 43.267 1.00 24.26 204 ALA A N 1
ATOM 1389 C CA . ALA A 1 178 ? -26.587 -1.758 41.914 1.00 27.87 204 ALA A CA 1
ATOM 1390 C C . ALA A 1 178 ? -27.022 -0.773 40.821 1.00 28.58 204 ALA A C 1
ATOM 1391 O O . ALA A 1 178 ? -26.620 -0.933 39.664 1.00 26.43 204 ALA A O 1
ATOM 1393 N N . LEU A 1 179 ? -27.772 0.261 41.161 1.00 26.00 205 LEU A N 1
ATOM 1394 C CA . LEU A 1 179 ? -28.204 1.251 40.178 1.00 23.87 205 LEU A CA 1
ATOM 1395 C C . LEU A 1 179 ? -27.212 2.392 40.032 1.00 27.56 205 LEU A C 1
ATOM 1396 O O . LEU A 1 179 ? -27.457 3.313 39.246 1.00 26.89 205 LEU A O 1
ATOM 1401 N N . SER A 1 180 ? -26.135 2.386 40.807 1.00 24.93 206 SER A N 1
ATOM 1402 C CA . SER A 1 180 ? -25.244 3.541 40.868 1.00 24.53 206 SER A CA 1
ATOM 1403 C C . SER A 1 180 ? -24.271 3.461 39.696 1.00 30.60 206 SER A C 1
ATOM 1404 O O . SER A 1 180 ? -23.402 2.571 39.647 1.00 28.11 206 SER A O 1
ATOM 1407 N N . GLY A 1 181 ? -24.395 4.407 38.764 1.00 29.15 207 GLY A N 1
ATOM 1408 C CA . GLY A 1 181 ? -23.567 4.419 37.573 1.00 31.18 207 GLY A CA 1
ATOM 1409 C C . GLY A 1 181 ? -24.139 3.560 36.463 1.00 30.55 207 GLY A C 1
ATOM 1410 O O . GLY A 1 181 ? -24.193 2.331 36.614 1.00 34.01 207 GLY A O 1
ATOM 1411 N N . GLY A 1 182 ? -24.558 4.159 35.348 1.00 25.71 208 GLY A N 1
ATOM 1412 C CA . GLY A 1 182 ? -25.177 3.306 34.332 1.00 25.29 208 GLY A CA 1
ATOM 1413 C C . GLY A 1 182 ? -25.387 4.066 33.040 1.00 31.58 208 GLY A C 1
ATOM 1414 O O . GLY A 1 182 ? -25.002 5.229 32.914 1.00 26.21 208 GLY A O 1
ATOM 1415 N N . SER A 1 183 ? -26.029 3.382 32.076 1.00 25.54 209 SER A N 1
ATOM 1416 C CA . SER A 1 183 ? -26.267 3.880 30.725 1.00 26.08 209 SER A CA 1
ATOM 1417 C C . SER A 1 183 ? -27.745 4.194 30.553 1.00 27.58 209 SER A C 1
ATOM 1418 O O . SER A 1 183 ? -28.585 3.331 30.815 1.00 26.88 209 SER A O 1
ATOM 1421 N N . THR A 1 184 ? -28.072 5.411 30.083 1.00 26.37 210 THR A N 1
ATOM 1422 C CA . THR A 1 184 ? -29.492 5.757 29.917 1.00 25.33 210 THR A CA 1
ATOM 1423 C C . THR A 1 184 ? -30.207 4.764 28.988 1.00 23.62 210 THR A C 1
ATOM 1424 O O . THR A 1 184 ? -31.397 4.439 29.186 1.00 27.31 210 THR A O 1
ATOM 1428 N N . SER A 1 185 ? -29.489 4.248 28.021 1.00 25.28 211 SER A N 1
ATOM 1429 C CA . SER A 1 185 ? -30.106 3.332 27.059 1.00 26.77 211 SER A CA 1
ATOM 1430 C C . SER A 1 185 ? -30.694 2.113 27.745 1.00 30.67 211 SER A C 1
ATOM 1431 O O . SER A 1 185 ? -31.759 1.616 27.343 1.00 26.09 211 SER A O 1
ATOM 1434 N N . GLU A 1 186 ? -30.018 1.600 28.781 1.00 25.56 212 GLU A N 1
ATOM 1435 C CA . GLU A 1 186 ? -30.596 0.482 29.533 1.00 25.01 212 GLU A CA 1
ATOM 1436 C C . GLU A 1 186 ? -31.972 0.855 30.098 1.00 24.40 212 GLU A C 1
ATOM 1437 O O . GLU A 1 186 ? -32.927 0.071 30.020 1.00 26.95 212 GLU A O 1
ATOM 1443 N N . GLY A 1 187 ? -32.083 2.047 30.705 1.00 24.20 213 GLY A N 1
ATOM 1444 C CA . GLY A 1 187 ? -33.363 2.452 31.262 1.00 27.51 213 GLY A CA 1
ATOM 1445 C C . GLY A 1 187 ? -34.412 2.648 30.183 1.00 24.65 213 GLY A C 1
ATOM 1446 O O . GLY A 1 187 ? -35.550 2.153 30.304 1.00 23.41 213 GLY A O 1
ATOM 1447 N N . PHE A 1 188 ? -34.051 3.386 29.118 1.00 22.66 214 PHE A N 1
ATOM 1448 C CA . PHE A 1 188 ? -34.960 3.529 27.985 1.00 20.67 214 PHE A CA 1
ATOM 1449 C C . PHE A 1 188 ? -35.506 2.185 27.529 1.00 22.64 214 PHE A C 1
ATOM 1450 O O . PHE A 1 188 ? -36.714 2.022 27.359 1.00 24.19 214 PHE A O 1
ATOM 1458 N N . GLU A 1 189 ? -34.631 1.220 27.302 1.00 19.33 215 GLU A N 1
ATOM 1459 C CA . GLU A 1 189 ? -35.073 -0.065 26.746 1.00 25.15 215 GLU A CA 1
ATOM 1460 C C . GLU A 1 189 ? -35.919 -0.849 27.759 1.00 22.80 215 GLU A C 1
ATOM 1461 O O . GLU A 1 189 ? -36.897 -1.524 27.379 1.00 23.96 215 GLU A O 1
ATOM 1467 N N . ASP A 1 190 ? -35.564 -0.771 29.039 1.00 22.85 216 ASP A N 1
ATOM 1468 C CA . ASP A 1 190 ? -36.322 -1.532 30.021 1.00 26.42 216 ASP A CA 1
ATOM 1469 C C . ASP A 1 190 ? -37.683 -0.915 30.279 1.00 23.82 216 ASP A C 1
ATOM 1470 O O . ASP A 1 190 ? -38.534 -1.547 30.929 1.00 26.02 216 ASP A O 1
ATOM 1475 N N . PHE A 1 191 ? -37.931 0.272 29.775 1.00 21.54 217 PHE A N 1
ATOM 1476 C CA . PHE A 1 191 ? -39.245 0.836 29.930 1.00 20.26 217 PHE A CA 1
ATOM 1477 C C . PHE A 1 191 ? -40.073 0.685 28.668 1.00 29.58 217 PHE A C 1
ATOM 1478 O O . PHE A 1 191 ? -41.233 0.905 28.698 1.00 27.70 217 PHE A O 1
ATOM 1486 N N . THR A 1 192 ? -39.440 0.431 27.534 1.00 24.60 218 THR A N 1
ATOM 1487 C CA . THR A 1 192 ? -40.174 0.340 26.282 1.00 27.86 218 THR A CA 1
ATOM 1488 C C . THR A 1 192 ? -40.123 -0.907 25.410 1.00 29.00 218 THR A C 1
ATOM 1489 O O . THR A 1 192 ? -40.957 -1.098 24.583 1.00 28.31 218 THR A O 1
ATOM 1493 N N . GLY A 1 193 ? -39.113 -1.718 25.592 1.00 25.06 219 GLY A N 1
ATOM 1494 C CA . GLY A 1 193 ? -38.946 -2.820 24.695 1.00 26.16 219 GLY A CA 1
ATOM 1495 C C . GLY A 1 193 ? -38.369 -2.318 23.378 1.00 30.17 219 GLY A C 1
ATOM 1496 O O . GLY A 1 193 ? -38.302 -3.055 22.450 1.00 31.62 219 GLY A O 1
ATOM 1497 N N . GLY A 1 194 ? -37.930 -1.064 23.321 1.00 28.79 220 GLY A N 1
ATOM 1498 C CA . GLY A 1 194 ? -37.361 -0.500 22.114 1.00 29.86 220 GLY A CA 1
ATOM 1499 C C . GLY A 1 194 ? -35.872 -0.779 22.051 1.00 31.75 220 GLY A C 1
ATOM 1500 O O . GLY A 1 194 ? -35.312 -1.524 22.856 1.00 30.15 220 GLY A O 1
ATOM 1501 N N . VAL A 1 195 ? -35.227 -0.173 21.073 1.00 27.19 221 VAL A N 1
ATOM 1502 C CA . VAL A 1 195 ? -33.787 -0.321 20.868 1.00 30.80 221 VAL A CA 1
ATOM 1503 C C . VAL A 1 195 ? -33.161 1.050 20.628 1.00 35.31 221 VAL A C 1
ATOM 1504 O O . VAL A 1 195 ? -33.703 1.895 19.895 1.00 26.71 221 VAL A O 1
ATOM 1508 N N . THR A 1 196 ? -32.018 1.260 21.267 1.00 29.28 222 THR A N 1
ATOM 1509 C CA . THR A 1 196 ? -31.348 2.550 21.258 1.00 28.68 222 THR A CA 1
ATOM 1510 C C . THR A 1 196 ? -30.355 2.696 20.112 1.00 27.57 222 THR A C 1
ATOM 1511 O O . THR A 1 196 ? -29.531 1.812 19.862 1.00 33.67 222 THR A O 1
ATOM 1515 N N . GLU A 1 197 ? -30.431 3.844 19.425 1.00 26.55 223 GLU A N 1
ATOM 1516 C CA A GLU A 1 197 ? -29.375 4.311 18.539 0.50 27.40 223 GLU A CA 1
ATOM 1517 C CA B GLU A 1 197 ? -29.393 4.338 18.525 0.50 27.39 223 GLU A CA 1
ATOM 1518 C C . GLU A 1 197 ? -28.615 5.447 19.212 1.00 24.19 223 GLU A C 1
ATOM 1519 O O . GLU A 1 197 ? -29.209 6.309 19.865 1.00 24.55 223 GLU A O 1
ATOM 1530 N N . TRP A 1 198 ? -27.304 5.426 19.046 1.00 27.05 224 TRP A N 1
ATOM 1531 C CA . TRP A 1 198 ? -26.401 6.378 19.689 1.00 28.60 224 TRP A CA 1
ATOM 1532 C C . TRP A 1 198 ? -25.816 7.300 18.629 1.00 24.56 224 TRP A C 1
ATOM 1533 O O . TRP A 1 198 ? -25.439 6.856 17.544 1.00 27.95 224 TRP A O 1
ATOM 1544 N N . TYR A 1 199 ? -25.722 8.591 18.945 1.00 26.92 225 TYR A N 1
ATOM 1545 C CA . TYR A 1 199 ? -25.185 9.597 18.045 1.00 26.43 225 TYR A CA 1
ATOM 1546 C C . TYR A 1 199 ? -24.079 10.363 18.749 1.00 28.82 225 TYR A C 1
ATOM 1547 O O . TYR A 1 199 ? -24.289 10.871 19.865 1.00 26.81 225 TYR A O 1
ATOM 1556 N N . GLU A 1 200 ? -22.926 10.458 18.077 1.00 31.73 226 GLU A N 1
ATOM 1557 C CA . GLU A 1 200 ? -21.827 11.327 18.490 1.00 31.75 226 GLU A CA 1
ATOM 1558 C C . GLU A 1 200 ? -22.094 12.686 17.858 1.00 26.32 226 GLU A C 1
ATOM 1559 O O . GLU A 1 200 ? -22.142 12.814 16.630 1.00 29.71 226 GLU A O 1
ATOM 1565 N N . LEU A 1 201 ? -22.362 13.698 18.692 1.00 27.19 227 LEU A N 1
ATOM 1566 C CA . LEU A 1 201 ? -22.828 14.961 18.123 1.00 24.69 227 LEU A CA 1
ATOM 1567 C C . LEU A 1 201 ? -21.765 15.666 17.272 1.00 34.87 227 LEU A C 1
ATOM 1568 O O . LEU A 1 201 ? -22.136 16.511 16.462 1.00 34.22 227 LEU A O 1
ATOM 1573 N N . ARG A 1 202 ? -20.470 15.353 17.435 1.00 28.38 228 ARG A N 1
ATOM 1574 C CA A ARG A 1 202 ? -19.435 15.902 16.559 0.50 35.93 228 ARG A CA 1
ATOM 1575 C CA B ARG A 1 202 ? -19.472 15.934 16.534 0.50 35.94 228 ARG A CA 1
ATOM 1576 C C . ARG A 1 202 ? -19.512 15.314 15.148 1.00 36.60 228 ARG A C 1
ATOM 1577 O O . ARG A 1 202 ? -18.972 15.901 14.196 1.00 37.27 228 ARG A O 1
ATOM 1592 N N . LYS A 1 203 ? -20.123 14.151 15.001 1.00 29.64 229 LYS A N 1
ATOM 1593 C CA . LYS A 1 203 ? -20.187 13.445 13.725 1.00 31.59 229 LYS A CA 1
ATOM 1594 C C . LYS A 1 203 ? -21.615 13.068 13.424 1.00 37.45 229 LYS A C 1
ATOM 1595 O O . LYS A 1 203 ? -21.923 11.922 13.093 1.00 47.26 229 LYS A O 1
ATOM 1601 N N . ALA A 1 204 ? -22.483 14.015 13.537 1.00 37.97 230 ALA A N 1
ATOM 1602 C CA . ALA A 1 204 ? -23.931 13.910 13.458 1.00 40.04 230 ALA A CA 1
ATOM 1603 C C . ALA A 1 204 ? -24.384 14.100 12.023 1.00 39.24 230 ALA A C 1
ATOM 1604 O O . ALA A 1 204 ? -23.763 14.837 11.284 1.00 35.37 230 ALA A O 1
ATOM 1606 N N . PRO A 1 205 ? -25.464 13.472 11.578 1.00 33.39 231 PRO A N 1
ATOM 1607 C CA . PRO A 1 205 ? -25.947 13.755 10.217 1.00 38.15 231 PRO A CA 1
ATOM 1608 C C . PRO A 1 205 ? -26.554 15.152 10.143 1.00 30.74 231 PRO A C 1
ATOM 1609 O O . PRO A 1 205 ? -26.982 15.727 11.147 1.00 29.60 231 PRO A O 1
ATOM 1613 N N . SER A 1 206 ? -26.612 15.687 8.916 1.00 32.19 232 SER A N 1
ATOM 1614 C CA . SER A 1 206 ? -27.107 17.046 8.723 1.00 34.10 232 SER A CA 1
ATOM 1615 C C . SER A 1 206 ? -28.588 17.184 9.027 1.00 36.59 232 SER A C 1
ATOM 1616 O O . SER A 1 206 ? -29.059 18.299 9.268 1.00 33.04 232 SER A O 1
ATOM 1619 N N . ASP A 1 207 ? -29.345 16.093 9.021 1.00 29.59 233 ASP A N 1
ATOM 1620 C CA . ASP A 1 207 ? -30.748 16.193 9.374 1.00 28.92 233 ASP A CA 1
ATOM 1621 C C . ASP A 1 207 ? -31.010 15.775 10.824 1.00 24.85 233 ASP A C 1
ATOM 1622 O O . ASP A 1 207 ? -32.136 15.418 11.159 1.00 27.09 233 ASP A O 1
ATOM 1627 N N . LEU A 1 208 ? -30.015 15.864 11.716 1.00 23.92 234 LEU A N 1
ATOM 1628 C CA . LEU A 1 208 ? -30.243 15.370 13.078 1.00 23.54 234 LEU A CA 1
ATOM 1629 C C . LEU A 1 208 ? -31.425 16.070 13.740 1.00 21.44 234 LEU A C 1
ATOM 1630 O O . LEU A 1 208 ? -32.213 15.448 14.471 1.00 24.25 234 LEU A O 1
ATOM 1635 N N . TYR A 1 209 ? -31.559 17.392 13.546 1.00 24.37 235 TYR A N 1
ATOM 1636 C CA . TYR A 1 209 ? -32.662 18.071 14.210 1.00 26.59 235 TYR A CA 1
ATOM 1637 C C . TYR A 1 209 ? -34.017 17.509 13.773 1.00 24.13 235 TYR A C 1
ATOM 1638 O O . TYR A 1 209 ? -34.910 17.326 14.620 1.00 25.09 235 TYR A O 1
ATOM 1647 N N . GLN A 1 210 ? -34.158 17.187 12.485 1.00 27.57 236 GLN A N 1
ATOM 1648 C CA . GLN A 1 210 ? -35.394 16.583 11.980 1.00 26.56 236 GLN A CA 1
ATOM 1649 C C . GLN A 1 210 ? -35.577 15.186 12.552 1.00 31.46 236 GLN A C 1
ATOM 1650 O O . GLN A 1 210 ? -36.705 14.778 12.881 1.00 26.35 236 GLN A O 1
ATOM 1656 N N . ILE A 1 211 ? -34.484 14.434 12.657 1.00 23.82 237 ILE A N 1
ATOM 1657 C CA . ILE A 1 211 ? -34.548 13.136 13.352 1.00 25.95 237 ILE A CA 1
ATOM 1658 C C . ILE A 1 211 ? -35.101 13.262 14.761 1.00 24.89 237 ILE A C 1
ATOM 1659 O O . ILE A 1 211 ? -35.906 12.428 15.219 1.00 25.08 237 ILE A O 1
ATOM 1664 N N . ILE A 1 212 ? -34.631 14.267 15.509 1.00 22.48 238 ILE A N 1
ATOM 1665 C CA . ILE A 1 212 ? -35.084 14.473 16.886 1.00 20.41 238 ILE A CA 1
ATOM 1666 C C . ILE A 1 212 ? -36.562 14.828 16.903 1.00 22.18 238 ILE A C 1
ATOM 1667 O O . ILE A 1 212 ? -37.336 14.303 17.723 1.00 22.67 238 ILE A O 1
ATOM 1672 N N . LEU A 1 213 ? -36.967 15.756 16.019 1.00 24.20 239 LEU A N 1
ATOM 1673 C CA . LEU A 1 213 ? -38.365 16.175 15.973 1.00 29.97 239 LEU A CA 1
ATOM 1674 C C . LEU A 1 213 ? -39.279 14.983 15.741 1.00 24.79 239 LEU A C 1
ATOM 1675 O O . LEU A 1 213 ? -40.256 14.786 16.477 1.00 29.26 239 LEU A O 1
ATOM 1680 N N . LYS A 1 214 ? -38.934 14.151 14.761 1.00 22.79 240 LYS A N 1
ATOM 1681 C CA . LYS A 1 214 ? -39.791 13.023 14.422 1.00 22.31 240 LYS A CA 1
ATOM 1682 C C . LYS A 1 214 ? -39.777 11.998 15.539 1.00 21.35 240 LYS A C 1
ATOM 1683 O O . LYS A 1 214 ? -40.815 11.401 15.860 1.00 26.71 240 LYS A O 1
ATOM 1689 N N . ALA A 1 215 ? -38.623 11.817 16.171 1.00 19.16 241 ALA A N 1
ATOM 1690 C CA . ALA A 1 215 ? -38.565 10.850 17.272 1.00 21.54 241 ALA A CA 1
ATOM 1691 C C . ALA A 1 215 ? -39.419 11.301 18.461 1.00 19.86 241 ALA A C 1
ATOM 1692 O O . ALA A 1 215 ? -40.137 10.502 19.067 1.00 24.36 241 ALA A O 1
ATOM 1694 N N . LEU A 1 216 ? -39.341 12.581 18.839 1.00 19.61 242 LEU A N 1
ATOM 1695 C CA . LEU A 1 216 ? -40.193 13.061 19.925 1.00 22.60 242 LEU A CA 1
ATOM 1696 C C . LEU A 1 216 ? -41.672 12.921 19.572 1.00 29.83 242 LEU A C 1
ATOM 1697 O O . LEU A 1 216 ? -42.475 12.503 20.417 1.00 26.96 242 LEU A O 1
ATOM 1702 N N . GLU A 1 217 ? -42.036 13.280 18.340 1.00 25.47 243 GLU A N 1
ATOM 1703 C CA . GLU A 1 217 ? -43.418 13.186 17.887 1.00 27.66 243 GLU A CA 1
ATOM 1704 C C . GLU A 1 217 ? -43.954 11.772 18.014 1.00 29.66 243 GLU A C 1
ATOM 1705 O O . GLU A 1 217 ? -45.130 11.585 18.327 1.00 31.22 243 GLU A O 1
ATOM 1711 N N . ARG A 1 218 ? -43.130 10.762 17.734 1.00 25.83 244 ARG A N 1
ATOM 1712 C CA . ARG A 1 218 ? -43.657 9.406 17.759 1.00 25.37 244 ARG A CA 1
ATOM 1713 C C . ARG A 1 218 ? -43.569 8.769 19.142 1.00 26.54 244 ARG A C 1
ATOM 1714 O O . ARG A 1 218 ? -44.000 7.616 19.291 1.00 30.67 244 ARG A O 1
ATOM 1722 N N . GLY A 1 219 ? -43.008 9.458 20.138 1.00 23.82 245 GLY A N 1
ATOM 1723 C CA . GLY A 1 219 ? -42.953 8.938 21.498 1.00 27.87 245 GLY A CA 1
ATOM 1724 C C . GLY A 1 219 ? -41.725 8.120 21.797 1.00 23.87 245 GLY A C 1
ATOM 1725 O O . GLY A 1 219 ? -41.716 7.366 22.783 1.00 26.31 245 GLY A O 1
ATOM 1726 N N . SER A 1 220 ? -40.706 8.194 20.948 1.00 22.40 246 SER A N 1
ATOM 1727 C CA . SER A 1 220 ? -39.434 7.593 21.311 1.00 22.13 246 SER A CA 1
ATOM 1728 C C . SER A 1 220 ? -38.892 8.288 22.547 1.00 21.80 246 SER A C 1
ATOM 1729 O O . SER A 1 220 ? -39.374 9.352 22.965 1.00 22.35 246 SER A O 1
ATOM 1732 N N . LEU A 1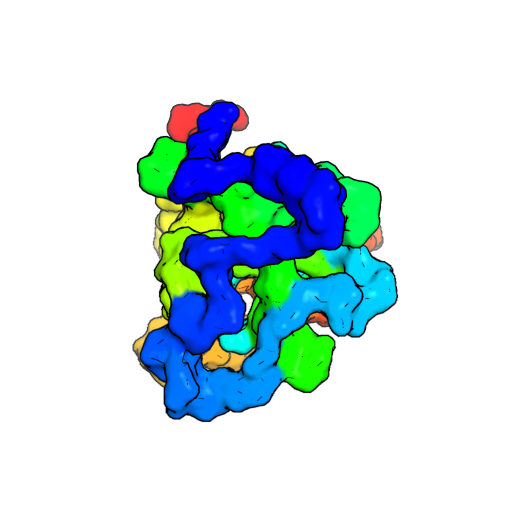 221 ? -37.875 7.691 23.152 1.00 17.68 247 LEU A N 1
ATOM 1733 C CA . LEU A 1 221 ? -37.291 8.291 24.360 1.00 17.16 247 LEU A CA 1
ATOM 1734 C C . LEU A 1 221 ? -35.901 8.770 24.009 1.00 17.52 247 LEU A C 1
ATOM 1735 O O . LEU A 1 221 ? -35.158 8.045 23.360 1.00 18.93 247 LEU A O 1
ATOM 1740 N N . LEU A 1 222 ? -35.551 9.969 24.431 1.00 17.46 248 LEU A N 1
ATOM 1741 C CA . LEU A 1 222 ? -34.301 10.609 24.023 1.00 18.10 248 LEU A CA 1
ATOM 1742 C C . LEU A 1 222 ? -33.539 11.105 25.238 1.00 16.24 248 LEU A C 1
ATOM 1743 O O . LEU A 1 222 ? -34.131 11.641 26.192 1.00 16.85 248 LEU A O 1
ATOM 1748 N N . GLY A 1 223 ? -32.210 10.990 25.166 1.00 16.29 249 GLY A N 1
ATOM 1749 C CA . GLY A 1 223 ? -31.370 11.480 26.248 1.00 17.84 249 GLY A CA 1
ATOM 1750 C C . GLY A 1 223 ? -30.077 12.010 25.681 1.00 17.93 249 GLY A C 1
ATOM 1751 O O . GLY A 1 223 ? -29.721 11.721 24.531 1.00 19.67 249 GLY A O 1
ATOM 1752 N N . CYS A 1 224 ? -29.368 12.775 26.499 1.00 17.57 250 CYS A N 1
ATOM 1753 C CA . CYS A 1 224 ? -28.122 13.343 26.012 1.00 18.31 250 CYS A CA 1
ATOM 1754 C C . CYS A 1 224 ? -27.150 13.502 27.189 1.00 17.66 250 CYS A C 1
ATOM 1755 O O . CYS A 1 224 ? -27.530 13.439 28.375 1.00 17.94 250 CYS A O 1
ATOM 1758 N N . SER A 1 225 ? -25.877 13.674 26.831 1.00 17.99 251 SER A N 1
ATOM 1759 C CA . SER A 1 225 ? -24.861 13.827 27.878 1.00 19.62 251 SER A CA 1
ATOM 1760 C C . SER A 1 225 ? -23.612 14.510 27.339 1.00 20.80 251 SER A C 1
ATOM 1761 O O . SER A 1 225 ? -23.406 14.628 26.121 1.00 19.33 251 SER A O 1
ATOM 1764 N N . ILE A 1 226 ? -22.774 14.963 28.298 1.00 17.52 252 ILE A N 1
ATOM 1765 C CA . ILE A 1 226 ? -21.493 15.603 28.043 1.00 18.49 252 ILE A CA 1
ATOM 1766 C C . ILE A 1 226 ? -20.386 14.672 28.500 1.00 20.58 252 ILE A C 1
ATOM 1767 O O . ILE A 1 226 ? -20.381 14.213 29.669 1.00 19.30 252 ILE A O 1
ATOM 1772 N N . ASP A 1 227 ? -19.457 14.374 27.583 1.00 20.43 253 ASP A N 1
ATOM 1773 C CA . ASP A 1 227 ? -18.329 13.511 27.905 1.00 26.04 253 ASP A CA 1
ATOM 1774 C C . ASP A 1 227 ? -17.471 14.098 29.015 1.00 26.72 253 ASP A C 1
ATOM 1775 O O . ASP A 1 227 ? -17.312 15.322 29.142 1.00 25.39 253 ASP A O 1
ATOM 1780 N N . ILE A 1 228 ? -16.845 13.194 29.783 1.00 28.28 254 ILE A N 1
ATOM 1781 C CA . ILE A 1 228 ? -15.845 13.569 30.775 1.00 29.34 254 ILE A CA 1
ATOM 1782 C C . ILE A 1 228 ? -14.463 13.419 30.154 1.00 38.26 254 ILE A C 1
ATOM 1783 O O . ILE A 1 228 ? -14.226 12.531 29.330 1.00 45.66 254 ILE A O 1
ATOM 1788 N N . SER A 1 229 ? -13.521 14.261 30.584 1.00 41.10 255 SER A N 1
ATOM 1789 C CA . SER A 1 229 ? -12.131 14.109 30.160 1.00 47.10 255 SER A CA 1
ATOM 1790 C C . SER A 1 229 ? -11.353 13.160 31.066 1.00 44.22 255 SER A C 1
ATOM 1791 O O . SER A 1 229 ? -10.386 12.519 30.627 1.00 50.96 255 SER A O 1
ATOM 1794 N N . SER A 1 230 ? -11.761 13.070 32.322 1.00 36.35 256 SER A N 1
ATOM 1795 C CA . SER A 1 230 ? -11.051 12.298 33.318 1.00 35.74 256 SER A CA 1
ATOM 1796 C C . SER A 1 230 ? -12.048 12.027 34.426 1.00 31.51 256 SER A C 1
ATOM 1797 O O . SER A 1 230 ? -13.161 12.561 34.424 1.00 35.43 256 SER A O 1
ATOM 1800 N N . VAL A 1 231 ? -11.630 11.213 35.395 1.00 33.47 257 VAL A N 1
ATOM 1801 C CA . VAL A 1 231 ? -12.535 10.914 36.493 1.00 39.55 257 VAL A CA 1
ATOM 1802 C C . VAL A 1 231 ? -12.840 12.167 37.303 1.00 36.33 257 VAL A C 1
ATOM 1803 O O . VAL A 1 231 ? -13.921 12.290 37.862 1.00 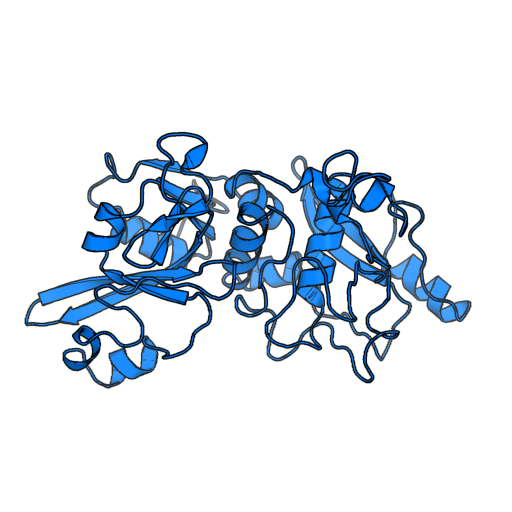37.64 257 VAL A O 1
ATOM 1807 N N . LEU A 1 232 ? -11.877 13.092 37.430 1.00 51.55 258 LEU A N 1
ATOM 1808 C CA . LEU A 1 232 ? -12.146 14.296 38.219 1.00 57.21 258 LEU A CA 1
ATOM 1809 C C . LEU A 1 232 ? -13.226 15.163 37.585 1.00 50.64 258 LEU A C 1
ATOM 1810 O O . LEU A 1 232 ? -13.824 15.997 38.276 1.00 55.59 258 LEU A O 1
ATOM 1815 N N . ASP A 1 233 ? -13.511 14.956 36.294 1.00 37.42 259 ASP A N 1
ATOM 1816 C CA . ASP A 1 233 ? -14.566 15.630 35.564 1.00 37.74 259 ASP A CA 1
ATOM 1817 C C . ASP A 1 233 ? -15.954 15.086 35.852 1.00 30.42 259 ASP A C 1
ATOM 1818 O O . ASP A 1 233 ? -16.946 15.656 35.390 1.00 29.43 259 ASP A O 1
ATOM 1823 N N . MET A 1 234 ? -16.050 13.964 36.528 1.00 31.41 260 MET A N 1
ATOM 1824 C CA . MET A 1 234 ? -17.341 13.369 36.781 1.00 24.54 260 MET A CA 1
ATOM 1825 C C . MET A 1 234 ? -18.172 14.254 37.660 1.00 28.77 260 MET A C 1
ATOM 1826 O O . MET A 1 234 ? -17.720 14.721 38.664 1.00 29.97 260 MET A O 1
ATOM 1831 N N . GLU A 1 235 ? -19.365 14.546 37.162 1.00 27.36 261 GLU A N 1
ATOM 1832 C CA . GLU A 1 235 ? -20.382 15.402 37.783 1.00 27.76 261 GLU A CA 1
ATOM 1833 C C . GLU A 1 235 ? -19.960 16.872 37.930 1.00 25.13 261 GLU A C 1
ATOM 1834 O O . GLU A 1 235 ? -20.488 17.579 38.689 1.00 29.18 261 GLU A O 1
ATOM 1840 N N . ALA A 1 236 ? -19.004 17.308 37.152 1.00 27.96 262 ALA A N 1
ATOM 1841 C CA . ALA A 1 236 ? -18.537 18.642 37.248 1.00 26.63 262 ALA A CA 1
ATOM 1842 C C . ALA A 1 236 ? -19.599 19.528 36.671 1.00 23.91 262 ALA A C 1
ATOM 1843 O O . ALA A 1 236 ? -20.231 19.190 35.718 1.00 20.29 262 ALA A O 1
ATOM 1845 N N . ILE A 1 237 ? -19.742 20.675 37.276 1.00 21.34 263 ILE A N 1
ATOM 1846 C CA . ILE A 1 237 ? -20.737 21.651 36.818 1.00 19.61 263 ILE A CA 1
ATOM 1847 C C . ILE A 1 237 ? -19.989 22.723 36.030 1.00 20.33 263 ILE A C 1
ATOM 1848 O O . ILE A 1 237 ? -19.030 23.306 36.543 1.00 21.43 263 ILE A O 1
ATOM 1853 N N . THR A 1 238 ? -20.385 22.949 34.765 1.00 20.74 264 THR A N 1
ATOM 1854 C CA . THR A 1 238 ? -19.689 23.921 33.937 1.00 20.60 264 THR A CA 1
ATOM 1855 C C . THR A 1 238 ? -20.068 25.324 34.361 1.00 21.54 264 THR A C 1
ATOM 1856 O O . THR A 1 238 ? -20.965 25.530 35.177 1.00 20.26 264 THR A O 1
ATOM 1860 N N . PHE A 1 239 ? -19.376 26.294 33.750 1.00 22.25 265 PHE A N 1
ATOM 1861 C CA . PHE A 1 239 ? -19.632 27.686 34.057 1.00 22.02 265 PHE A CA 1
ATOM 1862 C C . PHE A 1 239 ? -21.068 28.077 33.765 1.00 21.03 265 PHE A C 1
ATOM 1863 O O . PHE A 1 239 ? -21.644 28.893 34.500 1.00 22.30 265 PHE A O 1
ATOM 1871 N N . LYS A 1 240 ? -21.653 27.502 32.732 1.00 20.24 266 LYS A N 1
ATOM 1872 C CA . LYS A 1 240 ? -23.028 27.775 32.341 1.00 19.48 266 LYS A CA 1
ATOM 1873 C C . LYS A 1 240 ? -24.016 26.769 32.928 1.00 18.39 266 LYS A C 1
ATOM 1874 O O . LYS A 1 240 ? -25.158 26.646 32.476 1.00 17.77 266 LYS A O 1
ATOM 1880 N N . LYS A 1 241 ? -23.562 25.993 33.926 1.00 18.43 267 LYS A N 1
ATOM 1881 C CA . LYS A 1 241 ? -24.418 25.147 34.778 1.00 17.76 267 LYS A CA 1
ATOM 1882 C C . LYS A 1 241 ? -25.027 23.989 34.031 1.00 19.24 267 LYS A C 1
ATOM 1883 O O . LYS A 1 241 ? -26.172 23.623 34.283 1.00 19.53 267 LYS A O 1
ATOM 1889 N N . LEU A 1 242 ? -24.259 23.421 33.081 1.00 18.23 268 LEU A N 1
ATOM 1890 C CA . LEU A 1 242 ? -24.476 22.057 32.614 1.00 16.53 268 LEU A CA 1
ATOM 1891 C C . LEU A 1 242 ? -23.643 21.098 33.485 1.00 16.89 268 LEU A C 1
ATOM 1892 O O . LEU A 1 242 ? -22.637 21.460 34.076 1.00 20.59 268 LEU A O 1
ATOM 1897 N N . VAL A 1 243 ? -24.066 19.830 33.520 1.00 17.17 269 VAL A N 1
ATOM 1898 C CA . VAL A 1 243 ? -23.398 18.853 34.379 1.00 16.77 269 VAL A CA 1
ATOM 1899 C C . VAL A 1 243 ? -22.744 17.801 33.482 1.00 17.10 269 VAL A C 1
ATOM 1900 O O . VAL A 1 243 ? -23.431 17.227 32.628 1.00 19.04 269 VAL A O 1
ATOM 1904 N N . LYS A 1 244 ? -21.459 17.544 33.696 1.00 18.09 270 LYS A N 1
ATOM 1905 C CA . LYS A 1 244 ? -20.752 16.580 32.844 1.00 18.63 270 LYS A CA 1
ATOM 1906 C C . LYS A 1 244 ? -20.944 15.172 33.381 1.00 23.09 270 LYS A C 1
ATOM 1907 O O . LYS A 1 244 ? -21.117 14.982 34.581 1.00 21.49 270 LYS A O 1
ATOM 1913 N N . GLY A 1 245 ? -20.858 14.180 32.476 1.00 18.69 271 GLY A N 1
ATOM 1914 C CA . GLY A 1 245 ? -20.980 12.782 32.890 1.00 20.34 271 GLY A CA 1
ATOM 1915 C C . GLY A 1 245 ? -22.329 12.443 33.482 1.00 19.68 271 GLY A C 1
ATOM 1916 O O . GLY A 1 245 ? -22.406 11.569 34.358 1.00 20.84 271 GLY A O 1
ATOM 1917 N N . HIS A 1 246 ? -23.384 13.125 33.055 1.00 18.24 272 HIS A N 1
ATOM 1918 C CA . HIS A 1 246 ? -24.678 13.140 33.695 1.00 17.10 272 HIS A CA 1
ATOM 1919 C C . HIS A 1 246 ? -25.781 12.992 32.647 1.00 17.32 272 HIS A C 1
ATOM 1920 O O . HIS A 1 246 ? -25.782 13.685 31.621 1.00 18.23 272 HIS A O 1
ATOM 1927 N N . ALA A 1 247 ? -26.742 12.116 32.900 1.00 17.35 273 ALA A N 1
ATOM 1928 C CA . ALA A 1 247 ? -27.791 11.865 31.918 1.00 16.53 273 ALA A CA 1
ATOM 1929 C C . ALA A 1 247 ? -28.869 12.915 31.969 1.00 17.47 273 ALA A C 1
ATOM 1930 O O . ALA A 1 247 ? -29.420 13.170 33.043 1.00 19.24 273 ALA A O 1
ATOM 1932 N N . TYR A 1 248 ? -29.157 13.531 30.823 1.00 14.65 274 TYR A N 1
ATOM 1933 C CA . TYR A 1 248 ? -30.287 14.436 30.680 1.00 14.60 274 TYR A CA 1
ATOM 1934 C C . TYR A 1 248 ? -31.359 13.781 29.832 1.00 18.55 274 TYR A C 1
ATOM 1935 O O . TYR A 1 248 ? -31.032 13.011 28.935 1.00 18.83 274 TYR A O 1
ATOM 1944 N N . SER A 1 249 ? -32.636 14.116 30.094 1.00 16.62 275 SER A N 1
ATOM 1945 C CA . SER A 1 249 ? -33.732 13.739 29.190 1.00 15.34 275 SER A CA 1
ATOM 1946 C C . SER A 1 249 ? -33.870 14.812 28.125 1.00 17.71 275 SER A C 1
ATOM 1947 O O . SER A 1 249 ? -33.840 15.979 28.475 1.00 17.88 275 SER A O 1
ATOM 1950 N N . VAL A 1 250 ? -34.087 14.441 26.867 1.00 16.60 276 VAL A N 1
ATOM 1951 C CA . VAL A 1 250 ? -34.476 15.422 25.833 1.00 14.52 276 VAL A CA 1
ATOM 1952 C C . VAL A 1 250 ? -35.997 15.352 25.771 1.00 18.52 276 VAL A C 1
ATOM 1953 O O . VAL A 1 250 ? -36.561 14.294 25.462 1.00 21.05 276 VAL A O 1
ATOM 1957 N N . THR A 1 251 ? -36.654 16.439 26.114 1.00 16.66 277 THR A N 1
ATOM 1958 C CA . THR A 1 251 ? -38.069 16.441 26.272 1.00 16.13 277 THR A CA 1
ATOM 1959 C C . THR A 1 251 ? -38.881 17.276 25.294 1.00 17.46 277 THR A C 1
ATOM 1960 O O . THR A 1 251 ? -40.050 17.285 25.372 1.00 21.21 277 THR A O 1
ATOM 1964 N N . GLY A 1 252 ? -38.209 17.989 24.402 1.00 17.55 278 GLY A N 1
ATOM 1965 C CA . GLY A 1 252 ? -38.917 18.816 23.450 1.00 17.78 278 GLY A CA 1
ATOM 1966 C C . GLY A 1 252 ? -38.033 19.423 22.387 1.00 17.94 278 GLY A C 1
ATOM 1967 O O . GLY A 1 252 ? -36.806 19.422 22.492 1.00 18.73 278 GLY A O 1
ATOM 1968 N N . ALA A 1 253 ? -38.680 19.947 21.356 1.00 18.33 279 ALA A N 1
ATOM 1969 C CA . ALA A 1 253 ? -37.997 20.574 20.239 1.00 18.80 279 ALA A CA 1
ATOM 1970 C C . ALA A 1 253 ? -39.004 21.381 19.469 1.00 22.18 279 ALA A C 1
ATOM 1971 O O . ALA A 1 253 ? -40.044 20.896 19.168 1.00 24.41 279 ALA A O 1
ATOM 1973 N N . LYS A 1 254 ? -38.637 22.605 19.132 1.00 21.03 280 LYS A N 1
ATOM 1974 C CA . LYS A 1 254 ? -39.512 23.478 18.418 1.00 21.06 280 LYS A CA 1
ATOM 1975 C C . LYS A 1 254 ? -38.715 24.531 17.710 1.00 22.20 280 LYS A C 1
ATOM 1976 O O . LYS A 1 254 ? -37.730 24.927 18.195 1.00 25.30 280 LYS A O 1
ATOM 1982 N N . GLN A 1 255 ? -39.146 24.901 16.509 1.00 25.69 281 GLN A N 1
ATOM 1983 C CA . GLN A 1 255 ? -38.551 26.011 15.752 1.00 25.52 281 GLN A CA 1
ATOM 1984 C C . GLN A 1 255 ? -39.346 27.271 16.042 1.00 32.48 281 GLN A C 1
ATOM 1985 O O . GLN A 1 255 ? -40.579 27.223 16.126 1.00 34.05 281 GLN A O 1
ATOM 1991 N N . VAL A 1 256 ? -38.637 28.394 16.238 1.00 29.59 282 VAL A N 1
ATOM 1992 C CA . VAL A 1 256 ? -39.305 29.683 16.407 1.00 30.59 282 VAL A CA 1
ATOM 1993 C C . VAL A 1 256 ? -38.736 30.701 15.438 1.00 28.97 282 VAL A C 1
ATOM 1994 O O . VAL A 1 256 ? -37.616 30.578 14.940 1.00 28.56 282 VAL A O 1
ATOM 1998 N N . ASN A 1 257 ? -39.538 31.719 15.171 1.00 31.83 283 ASN A N 1
ATOM 1999 C CA . ASN A 1 257 ? -39.059 32.850 14.386 1.00 35.72 283 ASN A CA 1
ATOM 2000 C C . ASN A 1 257 ? -38.307 33.785 15.317 1.00 34.62 283 ASN A C 1
ATOM 2001 O O . ASN A 1 257 ? -38.815 34.151 16.380 1.00 34.39 283 ASN A O 1
ATOM 2006 N N . TYR A 1 258 ? -37.091 34.159 14.931 1.00 30.63 284 TYR A N 1
ATOM 2007 C CA . TYR A 1 258 ? -36.256 34.929 15.844 1.00 25.51 284 TYR A CA 1
ATOM 2008 C C . TYR A 1 258 ? -35.310 35.789 15.019 1.00 30.32 284 TYR A C 1
ATOM 2009 O O . TYR A 1 258 ? -34.548 35.251 14.213 1.00 31.34 284 TYR A O 1
ATOM 2018 N N . ARG A 1 259 ? -35.380 37.111 15.205 1.00 30.93 285 ARG A N 1
ATOM 2019 C CA . ARG A 1 259 ? -34.475 38.046 14.506 1.00 32.65 285 ARG A CA 1
ATOM 2020 C C . ARG A 1 259 ? -34.419 37.763 13.007 1.00 37.65 285 ARG A C 1
ATOM 2021 O O . ARG A 1 259 ? -33.351 37.755 12.386 1.00 38.11 285 ARG A O 1
ATOM 2029 N N . GLY A 1 260 ? -35.587 37.525 12.404 1.00 33.26 286 GLY A N 1
ATOM 2030 C CA . GLY A 1 260 ? -35.668 37.388 10.970 1.00 39.85 286 GLY A CA 1
ATOM 2031 C C . GLY A 1 260 ? -35.298 36.024 10.452 1.00 37.40 286 GLY A C 1
ATOM 2032 O O . GLY A 1 260 ? -35.302 35.820 9.226 1.00 43.87 286 GLY A O 1
ATOM 2033 N N . GLN A 1 261 ? -34.976 35.094 11.342 1.00 37.05 287 GLN A N 1
ATOM 2034 C CA . GLN A 1 261 ? -34.625 33.743 10.965 1.00 34.17 287 GLN A CA 1
ATOM 2035 C C . GLN A 1 261 ? -35.546 32.758 11.663 1.00 31.70 287 GLN A C 1
ATOM 2036 O O . GLN A 1 261 ? -36.330 33.103 12.550 1.00 40.29 287 GLN A O 1
ATOM 2042 N N . VAL A 1 262 ? -35.443 31.508 11.255 1.00 32.01 288 VAL A N 1
ATOM 2043 C CA . VAL A 1 262 ? -36.072 30.406 11.985 1.00 30.83 288 VAL A CA 1
ATOM 2044 C C . VAL A 1 262 ? -34.983 29.746 12.814 1.00 32.63 288 VAL A C 1
ATOM 2045 O O . VAL A 1 262 ? -33.971 29.304 12.260 1.00 33.76 288 VAL A O 1
ATOM 2049 N N . VAL A 1 263 ? -35.190 29.646 14.129 1.00 24.90 289 VAL A N 1
ATOM 2050 C CA . VAL A 1 263 ? -34.194 29.099 15.037 1.00 23.33 289 VAL A CA 1
ATOM 2051 C C . VAL A 1 263 ? -34.735 27.790 15.601 1.00 24.41 289 VAL A C 1
ATOM 2052 O O . VAL A 1 263 ? -35.871 27.742 16.073 1.00 23.77 289 VAL A O 1
ATOM 2056 N N . SER A 1 264 ? -33.941 26.736 15.516 1.00 23.07 290 SER A N 1
ATOM 2057 C CA . SER A 1 264 ? -34.322 25.445 16.061 1.00 20.43 290 SER A CA 1
ATOM 2058 C C . SER A 1 264 ? -33.913 25.390 17.521 1.00 24.22 290 SER A C 1
ATOM 2059 O O . SER A 1 264 ? -32.747 25.639 17.842 1.00 24.38 290 SER A O 1
ATOM 2062 N N . LEU A 1 265 ? -34.878 25.085 18.392 1.00 21.23 291 LEU A N 1
ATOM 2063 C CA . LEU A 1 265 ? -34.639 24.978 19.829 1.00 19.12 291 LEU A CA 1
ATOM 2064 C C . LEU A 1 265 ? -34.844 23.543 20.286 1.00 19.85 291 LEU A C 1
ATOM 2065 O O . LEU A 1 265 ? -35.603 22.771 19.697 1.00 19.40 291 LEU A O 1
ATOM 2070 N N . ILE A 1 266 ? -34.160 23.191 21.353 1.00 17.42 292 ILE A N 1
ATOM 2071 C CA . ILE A 1 266 ? -34.312 21.868 21.951 1.00 18.85 292 ILE A CA 1
ATOM 2072 C C . ILE A 1 266 ? -34.451 22.028 23.464 1.00 16.41 292 ILE A C 1
ATOM 2073 O O . ILE A 1 266 ? -33.820 22.904 24.085 1.00 16.01 292 ILE A O 1
ATOM 2078 N N . ARG A 1 267 ? -35.282 21.173 24.079 1.00 16.33 293 ARG A N 1
ATOM 2079 C CA . ARG A 1 267 ? -35.600 21.288 25.507 1.00 17.18 293 ARG A CA 1
ATOM 2080 C C . ARG A 1 267 ? -35.083 20.039 26.195 1.00 15.83 293 ARG A C 1
ATOM 2081 O O . ARG A 1 267 ? -35.271 18.930 25.656 1.00 17.56 293 ARG A O 1
ATOM 2089 N N . MET A 1 268 ? -34.430 20.216 27.331 1.00 15.25 294 MET A N 1
ATOM 2090 C CA . MET A 1 268 ? -33.972 19.036 28.040 1.00 20.02 294 MET A CA 1
ATOM 2091 C C . MET A 1 268 ? -34.185 19.244 29.536 1.00 18.80 294 MET A C 1
ATOM 2092 O O . MET A 1 268 ? -34.486 20.355 30.028 1.00 16.37 294 MET A O 1
ATOM 2097 N N . ARG A 1 269 ? -34.063 18.136 30.261 1.00 14.50 295 ARG A N 1
ATOM 2098 C CA . ARG A 1 269 ? -34.340 18.155 31.692 1.00 15.72 295 ARG A CA 1
ATOM 2099 C C . ARG A 1 269 ? -33.265 17.412 32.474 1.00 16.71 295 ARG A C 1
ATOM 2100 O O . ARG A 1 269 ? -33.027 16.219 32.247 1.00 17.71 295 ARG A O 1
ATOM 2108 N N . ASN A 1 270 ? -32.629 18.120 33.389 1.00 14.95 296 ASN A N 1
ATOM 2109 C CA . ASN A 1 270 ? -31.728 17.544 34.351 1.00 14.37 296 ASN A CA 1
ATOM 2110 C C . ASN A 1 270 ? -32.537 16.757 35.384 1.00 17.10 296 ASN A C 1
ATOM 2111 O O . ASN A 1 270 ? -33.383 17.358 36.071 1.00 18.89 296 ASN A O 1
ATOM 2116 N N . PRO A 1 271 ? -32.293 15.457 35.570 1.00 14.46 297 PRO A N 1
ATOM 2117 C CA . PRO A 1 271 ? -33.118 14.687 36.532 1.00 17.34 297 PRO A CA 1
ATOM 2118 C C . PRO A 1 271 ? -32.874 15.056 37.981 1.00 20.19 297 PRO A C 1
ATOM 2119 O O . PRO A 1 271 ? -33.598 14.538 38.838 1.00 19.79 297 PRO A O 1
ATOM 2123 N N . TRP A 1 272 ? -31.892 15.925 38.292 1.00 16.32 298 TRP A N 1
ATOM 2124 C CA . TRP A 1 272 ? -31.844 16.570 39.613 1.00 19.05 298 TRP A CA 1
ATOM 2125 C C . TRP A 1 272 ? -33.121 17.354 39.916 1.00 20.37 298 TRP A C 1
ATOM 2126 O O . TRP A 1 272 ? -33.471 17.551 41.093 1.00 20.53 298 TRP A O 1
ATOM 2137 N N . GLY A 1 273 ? -33.808 17.864 38.873 1.00 18.73 299 GLY A N 1
ATOM 2138 C CA . GLY A 1 273 ? -34.924 18.746 39.128 1.00 19.71 299 GLY A CA 1
ATOM 2139 C C . GLY A 1 273 ? -34.508 20.153 39.461 1.00 21.49 299 GLY A C 1
ATOM 2140 O O . GLY A 1 273 ? -35.351 20.964 39.899 1.00 20.33 299 GLY A O 1
ATOM 2141 N N . GLU A 1 274 ? -33.260 20.428 39.293 1.00 21.53 300 GLU A N 1
ATOM 2142 C CA . GLU A 1 274 ? -32.664 21.720 39.525 1.00 21.41 300 GLU A CA 1
ATOM 2143 C C . GLU A 1 274 ? -31.317 21.754 38.811 1.00 23.21 300 GLU A C 1
ATOM 2144 O O . GLU A 1 274 ? -30.867 20.753 38.343 1.00 24.21 300 GLU A O 1
ATOM 2150 N N . VAL A 1 275 ? -30.731 22.944 38.731 1.00 19.37 301 VAL A N 1
ATOM 2151 C CA . VAL A 1 275 ? -29.448 23.244 38.077 1.00 21.58 301 VAL A CA 1
ATOM 2152 C C . VAL A 1 275 ? -29.623 23.221 36.573 1.00 19.67 301 VAL A C 1
ATOM 2153 O O . VAL A 1 275 ? -29.638 22.219 35.960 1.00 18.48 301 VAL A O 1
ATOM 2157 N N . GLU A 1 276 ? -29.713 24.404 36.017 1.00 20.56 302 GLU A N 1
ATOM 2158 C CA . GLU A 1 276 ? -29.981 24.582 34.614 1.00 19.82 302 GLU A CA 1
ATOM 2159 C C . GLU A 1 276 ? -29.008 25.463 33.875 1.00 15.54 302 GLU A C 1
ATOM 2160 O O . GLU A 1 276 ? -28.483 26.373 34.421 1.00 18.87 302 GLU A O 1
ATOM 2166 N N . TRP A 1 277 ? -28.897 25.245 32.568 1.00 18.42 303 TRP A N 1
ATOM 2167 C CA . TRP A 1 277 ? -28.223 26.104 31.590 1.00 16.01 303 TRP A CA 1
ATOM 2168 C C . TRP A 1 277 ? -28.550 27.562 31.834 1.00 18.21 303 TRP A C 1
ATOM 2169 O O . TRP A 1 277 ? -29.702 27.904 32.076 1.00 20.68 303 TRP A O 1
ATOM 2180 N N . THR A 1 278 ? -27.532 28.398 31.763 1.00 18.27 304 THR A N 1
ATOM 2181 C CA . THR A 1 278 ? -27.679 29.852 31.940 1.00 20.35 304 THR A CA 1
ATOM 2182 C C . THR A 1 278 ? -27.523 30.656 30.652 1.00 19.00 304 THR A C 1
ATOM 2183 O O . THR A 1 278 ? -27.533 31.897 30.733 1.00 21.14 304 THR A O 1
ATOM 2187 N N . GLY A 1 279 ? -27.287 29.988 29.501 1.00 21.03 305 GLY A N 1
ATOM 2188 C CA . GLY A 1 279 ? -27.021 30.653 28.234 1.00 18.96 305 GLY A CA 1
ATOM 2189 C C . GLY A 1 279 ? -28.286 31.001 27.499 1.00 20.31 305 GLY A C 1
ATOM 2190 O O . GLY A 1 279 ? -29.360 31.113 28.093 1.00 20.29 305 GLY A O 1
ATOM 2191 N N . ALA A 1 280 ? -28.148 31.204 26.212 1.00 20.11 306 ALA A N 1
ATOM 2192 C CA . ALA A 1 280 ? -29.260 31.589 25.381 1.00 23.10 306 ALA A CA 1
ATOM 2193 C C . ALA A 1 280 ? -30.381 30.586 25.499 1.00 21.02 306 ALA A C 1
ATOM 2194 O O . ALA A 1 280 ? -30.141 29.420 25.480 1.00 19.05 306 ALA A O 1
ATOM 2196 N N . TRP A 1 281 ? -31.589 31.118 25.628 1.00 19.85 307 TRP A N 1
ATOM 2197 C CA . TRP A 1 281 ? -32.848 30.384 25.717 1.00 18.11 307 TRP A CA 1
ATOM 2198 C C . TRP A 1 281 ? -33.135 29.781 27.059 1.00 18.53 307 TRP A C 1
ATOM 2199 O O . TRP A 1 281 ? -34.165 29.259 27.295 1.00 18.61 307 TRP A O 1
ATOM 2210 N N . SER A 1 282 ? -32.284 30.094 28.045 1.00 17.32 308 SER A N 1
ATOM 2211 C CA . SER A 1 282 ? -32.521 29.713 29.424 1.00 17.63 308 SER A CA 1
ATOM 2212 C C . SER A 1 282 ? -33.720 30.478 29.960 1.00 19.25 308 SER A C 1
ATOM 2213 O O . SER A 1 282 ? -34.082 31.491 29.433 1.00 20.59 308 SER A O 1
ATOM 2216 N N . ASP A 1 283 ? -34.195 30.053 31.113 1.00 23.31 309 ASP A N 1
ATOM 2217 C CA . ASP A 1 283 ? -35.512 30.509 31.581 1.00 21.57 309 ASP A CA 1
ATOM 2218 C C . ASP A 1 283 ? -35.634 32.029 31.621 1.00 25.03 309 ASP A C 1
ATOM 2219 O O . ASP A 1 283 ? -36.663 32.585 31.222 1.00 24.93 309 ASP A O 1
ATOM 2224 N N . SER A 1 284 ? -34.618 32.713 32.136 1.00 22.60 310 SER A N 1
ATOM 2225 C CA . SER A 1 284 ? -34.668 34.162 32.250 1.00 26.38 310 SER A CA 1
ATOM 2226 C C . SER A 1 284 ? -33.855 34.895 31.192 1.00 26.09 310 SER A C 1
ATOM 2227 O O . SER A 1 284 ? -33.663 36.118 31.309 1.00 26.60 310 SER A O 1
ATOM 2230 N N . SER A 1 285 ? -33.445 34.211 30.124 1.00 23.77 311 SER A N 1
ATOM 2231 C CA . SER A 1 285 ? -32.640 34.829 29.080 1.00 22.27 311 SER A CA 1
ATOM 2232 C C . SER A 1 285 ? -33.404 35.854 28.258 1.00 25.77 311 SER A C 1
ATOM 2233 O O . SER A 1 285 ? -34.618 35.806 28.113 1.00 24.60 311 SER A O 1
ATOM 2238 N N . SER A 1 286 ? -32.644 36.740 27.644 1.00 22.19 312 SER A N 1
ATOM 2239 C CA . SER A 1 286 ? -33.291 37.804 26.893 1.00 23.22 312 SER A CA 1
ATOM 2240 C C . SER A 1 286 ? -33.775 37.371 25.510 1.00 23.09 312 SER A C 1
ATOM 2241 O O . SER A 1 286 ? -34.507 38.145 24.862 1.00 27.57 312 SER A O 1
ATOM 2244 N N . GLU A 1 287 ? -33.366 36.196 25.022 1.00 22.64 313 GLU A N 1
ATOM 2245 C CA . GLU A 1 287 ? -33.827 35.754 23.707 1.00 25.29 313 GLU A CA 1
ATOM 2246 C C . GLU A 1 287 ? -35.352 35.743 23.665 1.00 23.11 313 GLU A C 1
ATOM 2247 O O . GLU A 1 287 ? -35.966 36.003 22.618 1.00 24.38 313 GLU A O 1
ATOM 2253 N N . TRP A 1 288 ? -35.972 35.373 24.803 1.00 24.02 314 TRP A N 1
ATOM 2254 C CA . TRP A 1 288 ? -37.419 35.261 24.834 1.00 22.29 314 TRP A CA 1
ATOM 2255 C C . TRP A 1 288 ? -38.112 36.582 24.569 1.00 26.61 314 TRP A C 1
ATOM 2256 O O . TRP A 1 288 ? -39.284 36.584 24.152 1.00 27.30 314 TRP A O 1
ATOM 2267 N N . ASN A 1 289 ? -37.420 37.703 24.765 1.00 24.02 315 ASN A N 1
ATOM 2268 C CA . ASN A 1 289 ? -38.069 38.972 24.468 1.00 26.21 315 ASN A CA 1
ATOM 2269 C C . ASN A 1 289 ? -38.294 39.188 22.976 1.00 26.88 315 ASN A C 1
ATOM 2270 O O . ASN A 1 289 ? -39.067 40.072 22.612 1.00 32.52 315 ASN A O 1
ATOM 2275 N N . ASN A 1 290 ? -37.591 38.462 22.102 1.00 26.94 316 ASN A N 1
ATOM 2276 C CA . ASN A 1 290 ? -37.758 38.645 20.668 1.00 29.88 316 ASN A CA 1
ATOM 2277 C C . ASN A 1 290 ? -38.380 37.432 20.005 1.00 25.75 316 ASN A C 1
ATOM 2278 O O . ASN A 1 290 ? -38.193 37.198 18.804 1.00 33.18 316 ASN A O 1
ATOM 2283 N N . VAL A 1 291 ? -39.159 36.673 20.762 1.00 25.09 317 VAL A N 1
ATOM 2284 C CA . VAL A 1 291 ? -40.028 35.707 20.118 1.00 29.91 317 VAL A CA 1
ATOM 2285 C C . VAL A 1 291 ? -41.467 36.180 20.296 1.00 33.34 317 VAL A C 1
ATOM 2286 O O . VAL A 1 291 ? -41.797 37.007 21.155 1.00 32.35 317 VAL A O 1
ATOM 2290 N N . ASP A 1 292 ? -42.304 35.636 19.441 1.00 30.53 318 ASP A N 1
ATOM 2291 C CA . ASP A 1 292 ? -43.744 35.820 19.432 1.00 44.08 318 ASP A CA 1
ATOM 2292 C C . ASP A 1 292 ? -44.333 35.634 20.840 1.00 32.26 318 ASP A C 1
ATOM 2293 O O . ASP A 1 292 ? -43.897 34.746 21.559 1.00 30.48 318 ASP A O 1
ATOM 2298 N N . PRO A 1 293 ? -45.283 36.468 21.285 1.00 29.18 319 PRO A N 1
ATOM 2299 C CA . PRO A 1 293 ? -45.794 36.326 22.673 1.00 28.11 319 PRO A CA 1
ATOM 2300 C C . PRO A 1 293 ? -46.497 35.007 22.931 1.00 26.82 319 PRO A C 1
ATOM 2301 O O . PRO A 1 293 ? -46.472 34.477 24.049 1.00 27.84 319 PRO A O 1
ATOM 2305 N N . TYR A 1 294 ? -47.145 34.463 21.900 1.00 27.81 320 TYR A N 1
ATOM 2306 C CA . TYR A 1 294 ? -47.762 33.152 22.056 1.00 26.07 320 TYR A CA 1
ATOM 2307 C C . TYR A 1 294 ? -46.693 32.059 22.180 1.00 27.76 320 TYR A C 1
ATOM 2308 O O . TYR A 1 294 ? -46.774 31.203 23.074 1.00 25.47 320 TYR A O 1
ATOM 2317 N N . GLU A 1 295 ? -45.669 32.080 21.316 1.00 27.75 321 GLU A N 1
ATOM 2318 C CA . GLU A 1 295 ? -44.596 31.079 21.459 1.00 26.94 321 GLU A CA 1
ATOM 2319 C C . GLU A 1 295 ? -43.900 31.206 22.816 1.00 29.99 321 GLU A C 1
ATOM 2320 O O . GLU A 1 295 ? -43.555 30.198 23.457 1.00 28.28 321 GLU A O 1
ATOM 2326 N N . ARG A 1 296 ? -43.688 32.440 23.272 1.00 27.19 322 ARG A N 1
ATOM 2327 C CA . ARG A 1 296 ? -43.063 32.649 24.570 1.00 26.69 322 ARG A CA 1
ATOM 2328 C C . ARG A 1 296 ? -43.926 32.041 25.659 1.00 28.15 322 ARG A C 1
ATOM 2329 O O . ARG A 1 296 ? -43.430 31.320 26.534 1.00 28.46 322 ARG A O 1
ATOM 2337 N N . ASP A 1 297 ? -45.247 32.252 25.569 1.00 26.24 323 ASP A N 1
ATOM 2338 C CA . ASP A 1 297 ? -46.129 31.692 26.581 1.00 23.73 323 ASP A CA 1
ATOM 2339 C C . ASP A 1 297 ? -46.199 30.169 26.518 1.00 25.75 323 ASP A C 1
ATOM 2340 O O . ASP A 1 297 ? -46.321 29.502 27.559 1.00 26.24 323 ASP A O 1
ATOM 2345 N N . GLN A 1 298 ? -46.164 29.607 25.307 1.00 24.52 324 GLN A N 1
ATOM 2346 C CA . GLN A 1 298 ? -46.271 28.161 25.122 1.00 25.78 324 GLN A CA 1
ATOM 2347 C C . GLN A 1 298 ? -45.009 27.437 25.585 1.00 27.44 324 GLN A C 1
ATOM 2348 O O . GLN A 1 298 ? -45.081 26.328 26.127 1.00 27.48 324 GLN A O 1
ATOM 2354 N N . LEU A 1 299 ? -43.836 28.027 25.351 1.00 22.08 325 LEU A N 1
ATOM 2355 C CA . LEU A 1 299 ? -42.586 27.297 25.525 1.00 23.53 325 LEU A CA 1
ATOM 2356 C C . LEU A 1 299 ? -41.859 27.639 26.810 1.00 22.06 325 LEU A C 1
ATOM 2357 O O . LEU A 1 299 ? -41.271 26.752 27.414 1.00 21.64 325 LEU A O 1
ATOM 2362 N N . ARG A 1 300 ? -41.839 28.912 27.208 1.00 21.84 326 ARG A N 1
ATOM 2363 C CA . ARG A 1 300 ? -40.981 29.341 28.288 1.00 22.71 326 ARG A CA 1
ATOM 2364 C C . ARG A 1 300 ? -41.698 29.247 29.621 1.00 22.67 326 ARG A C 1
ATOM 2365 O O . ARG A 1 300 ? -42.756 29.859 29.808 1.00 26.45 326 ARG A O 1
ATOM 2373 N N . VAL A 1 301 ? -41.060 28.577 30.577 1.00 22.88 327 VAL A N 1
ATOM 2374 C CA . VAL A 1 301 ? -41.583 28.444 31.936 1.00 24.47 327 VAL A CA 1
ATOM 2375 C C . VAL A 1 301 ? -40.470 28.918 32.853 1.00 23.92 327 VAL A C 1
ATOM 2376 O O . VAL A 1 301 ? -39.374 28.342 32.835 1.00 23.14 327 VAL A O 1
ATOM 2380 N N . LYS A 1 302 ? -40.712 29.968 33.605 1.00 24.82 328 LYS A N 1
ATOM 2381 C CA . LYS A 1 302 ? -39.693 30.462 34.507 1.00 26.47 328 LYS A CA 1
ATOM 2382 C C . LYS A 1 302 ? -39.807 29.700 35.802 1.00 26.08 328 LYS A C 1
ATOM 2383 O O . LYS A 1 302 ? -40.578 30.040 36.626 1.00 30.71 328 LYS A O 1
ATOM 2389 N N . MET A 1 303 ? -39.069 28.600 35.911 1.00 22.38 329 MET A N 1
ATOM 2390 C CA . MET A 1 303 ? -39.129 27.766 37.103 1.00 22.88 329 MET A CA 1
ATOM 2391 C C . MET A 1 303 ? -37.892 26.892 37.233 1.00 23.29 329 MET A C 1
ATOM 2392 O O . MET A 1 303 ? -37.473 26.241 36.276 1.00 21.20 329 MET A O 1
ATOM 2397 N N . GLU A 1 304 ? -37.314 26.884 38.426 1.00 21.78 330 GLU A N 1
ATOM 2398 C CA . GLU A 1 304 ? -36.154 26.077 38.704 1.00 24.22 330 GLU A CA 1
ATOM 2399 C C . GLU A 1 304 ? -36.727 24.690 38.908 1.00 24.86 330 GLU A C 1
ATOM 2400 O O . GLU A 1 304 ? -37.173 24.322 39.937 1.00 27.42 330 GLU A O 1
ATOM 2406 N N . ASP A 1 305 ? -36.726 23.953 37.836 1.00 19.38 331 ASP A N 1
ATOM 2407 C CA . ASP A 1 305 ? -37.301 22.621 37.757 1.00 20.44 331 ASP A CA 1
ATOM 2408 C C . ASP A 1 305 ? -36.385 21.655 37.028 1.00 18.65 331 ASP A C 1
ATOM 2409 O O . ASP A 1 305 ? -36.783 20.499 36.787 1.00 20.94 331 ASP A O 1
ATOM 2414 N N . GLY A 1 306 ? -35.181 22.086 36.669 1.00 17.88 332 GLY A N 1
ATOM 2415 C CA . GLY A 1 306 ? -34.278 21.229 35.939 1.00 17.32 332 GLY A CA 1
ATOM 2416 C C . GLY A 1 306 ? -34.464 21.265 34.438 1.00 16.63 332 GLY A C 1
ATOM 2417 O O . GLY A 1 306 ? -33.602 20.738 33.725 1.00 17.20 332 GLY A O 1
ATOM 2418 N N . GLU A 1 307 ? -35.555 21.864 33.930 1.00 16.09 333 GLU A N 1
ATOM 2419 C CA . GLU A 1 307 ? -35.883 21.847 32.504 1.00 15.35 333 GLU A CA 1
ATOM 2420 C C . GLU A 1 307 ? -35.628 23.216 31.879 1.00 17.31 333 GLU A C 1
ATOM 2421 O O . GLU A 1 307 ? -35.882 24.243 32.505 1.00 16.01 333 GLU A O 1
ATOM 2427 N N . PHE A 1 308 ? -35.063 23.196 30.677 1.00 16.01 334 PHE A N 1
ATOM 2428 C CA . PHE A 1 308 ? -34.703 24.438 29.998 1.00 15.16 334 PHE A CA 1
ATOM 2429 C C . PHE A 1 308 ? -34.552 24.170 28.510 1.00 17.84 334 PHE A C 1
ATOM 2430 O O . PHE A 1 308 ? -34.411 23.030 28.049 1.00 16.79 334 PHE A O 1
ATOM 2438 N N . TRP A 1 309 ? -34.499 25.262 27.778 1.00 16.17 335 TRP A N 1
ATOM 2439 C CA . TRP A 1 309 ? -34.274 25.251 26.356 1.00 17.20 335 TRP A CA 1
ATOM 2440 C C . TRP A 1 309 ? -32.859 25.723 26.048 1.00 16.63 335 TRP A C 1
ATOM 2441 O O . TRP A 1 309 ? -32.260 26.497 26.784 1.00 18.54 335 TRP A O 1
ATOM 2452 N N . MET A 1 310 ? -32.369 25.262 24.927 1.00 16.11 336 MET A N 1
ATOM 2453 C CA . MET A 1 310 ? -31.123 25.677 24.290 1.00 18.77 336 MET A CA 1
ATOM 2454 C C . MET A 1 310 ? -31.403 25.801 22.796 1.00 18.24 336 MET A C 1
ATOM 2455 O O . MET A 1 310 ? -32.279 25.116 22.237 1.00 18.92 336 MET A O 1
ATOM 2460 N N . SER A 1 311 ? -30.653 26.664 22.125 1.00 18.03 337 SER A N 1
ATOM 2461 C CA . SER A 1 311 ? -30.653 26.546 20.673 1.00 20.65 337 SER A CA 1
ATOM 2462 C C . SER A 1 311 ? -29.994 25.236 20.234 1.00 21.88 337 SER A C 1
ATOM 2463 O O . SER A 1 311 ? -29.119 24.694 20.928 1.00 19.31 337 SER A O 1
ATOM 2466 N N . PHE A 1 312 ? -30.436 24.707 19.080 1.00 23.53 338 PHE A N 1
ATOM 2467 C CA . PHE A 1 312 ? -29.796 23.483 18.595 1.00 22.44 338 PHE A CA 1
ATOM 2468 C C . PHE A 1 312 ? -28.315 23.707 18.349 1.00 23.63 338 PHE A C 1
ATOM 2469 O O . PHE A 1 312 ? -27.498 22.800 18.585 1.00 21.41 338 PHE A O 1
ATOM 2477 N N . ARG A 1 313 ? -27.947 24.917 17.921 1.00 21.61 339 ARG A N 1
ATOM 2478 C CA . ARG A 1 313 ? -26.543 25.250 17.735 1.00 21.51 339 ARG A CA 1
ATOM 2479 C C . ARG A 1 313 ? -25.765 25.121 19.051 1.00 20.39 339 ARG A C 1
ATOM 2480 O O . ARG A 1 313 ? -24.685 24.504 19.103 1.00 22.92 339 ARG A O 1
ATOM 2488 N N . ASP A 1 314 ? -26.312 25.666 20.129 1.00 20.64 340 ASP A N 1
ATOM 2489 C CA . ASP A 1 314 ? -25.614 25.554 21.419 1.00 20.04 340 ASP A CA 1
ATOM 2490 C C . ASP A 1 314 ? -25.610 24.128 21.917 1.00 19.23 340 ASP A C 1
ATOM 2491 O O . ASP A 1 314 ? -24.604 23.660 22.457 1.00 20.46 340 ASP A O 1
ATOM 2496 N N . PHE A 1 315 ? -26.735 23.420 21.775 1.00 19.54 341 PHE A N 1
ATOM 2497 C CA . PHE A 1 315 ? -26.785 22.007 22.144 1.00 21.93 341 PHE A CA 1
ATOM 2498 C C . PHE A 1 315 ? -25.664 21.231 21.468 1.00 20.28 341 PHE A C 1
ATOM 2499 O O . PHE A 1 315 ? -24.927 20.476 22.121 1.00 20.09 341 PHE A O 1
ATOM 2507 N N . MET A 1 316 ? -25.465 21.459 20.175 1.00 18.81 342 MET A N 1
ATOM 2508 C CA . MET A 1 316 ? -24.428 20.714 19.475 1.00 20.92 342 MET A CA 1
ATOM 2509 C C . MET A 1 316 ? -23.044 21.151 19.902 1.00 24.44 342 MET A C 1
ATOM 2510 O O . MET A 1 316 ? -22.065 20.425 19.658 1.00 26.83 342 MET A O 1
ATOM 2515 N N . ARG A 1 317 ? -22.932 22.364 20.435 1.00 21.18 343 ARG A N 1
ATOM 2516 C CA . ARG A 1 317 ? -21.633 22.826 20.899 1.00 22.57 343 ARG A CA 1
ATOM 2517 C C . ARG A 1 317 ? -21.279 22.317 22.293 1.00 21.50 343 ARG A C 1
ATOM 2518 O O . ARG A 1 317 ? -20.088 22.180 22.599 1.00 25.25 343 ARG A O 1
ATOM 2526 N N . GLU A 1 318 ? -22.281 22.130 23.145 1.00 19.52 344 GLU A N 1
ATOM 2527 C CA . GLU A 1 318 ? -22.090 21.822 24.574 1.00 20.61 344 GLU A CA 1
ATOM 2528 C C . GLU A 1 318 ? -22.252 20.338 24.868 1.00 21.70 344 GLU A C 1
ATOM 2529 O O . GLU A 1 318 ? -21.475 19.781 25.646 1.00 23.22 344 GLU A O 1
ATOM 2535 N N . PHE A 1 319 ? -23.210 19.676 24.247 1.00 19.70 345 PHE A N 1
ATOM 2536 C CA . PHE A 1 319 ? -23.383 18.247 24.516 1.00 17.96 345 PHE A CA 1
ATOM 2537 C C . PHE A 1 319 ? -22.550 17.416 23.551 1.00 19.46 345 PHE A C 1
ATOM 2538 O O . PHE A 1 319 ? -22.127 17.879 22.490 1.00 24.28 345 PHE A O 1
ATOM 2546 N N . THR A 1 320 ? -22.289 16.165 23.940 1.00 18.97 346 THR A N 1
ATOM 2547 C CA A THR A 1 320 ? -21.433 15.272 23.175 0.66 20.82 346 THR A CA 1
ATOM 2548 C CA B THR A 1 320 ? -21.467 15.335 23.078 0.34 20.87 346 THR A CA 1
ATOM 2549 C C . THR A 1 320 ? -22.165 14.095 22.564 1.00 22.65 346 THR A C 1
ATOM 2550 O O . THR A 1 320 ? -21.773 13.614 21.483 1.00 26.64 346 THR A O 1
ATOM 2557 N N . ARG A 1 321 ? -23.172 13.589 23.258 1.00 21.51 347 ARG A N 1
ATOM 2558 C CA . ARG A 1 321 ? -23.861 12.436 22.700 1.00 24.33 347 ARG A CA 1
ATOM 2559 C C . ARG A 1 321 ? -25.346 12.501 22.938 1.00 20.17 347 ARG A C 1
ATOM 2560 O O . ARG A 1 321 ? -25.838 13.178 23.842 1.00 19.30 347 ARG A O 1
ATOM 2568 N N . LEU A 1 322 ? -26.047 11.841 22.028 1.00 20.41 348 LEU A N 1
ATOM 2569 C CA . LEU A 1 322 ? -27.490 11.789 22.097 1.00 21.23 348 LEU A CA 1
ATOM 2570 C C . LEU A 1 322 ? -27.881 10.340 21.896 1.00 22.77 348 LEU A C 1
ATOM 2571 O O . LEU A 1 322 ? -27.305 9.658 21.038 1.00 24.29 348 LEU A O 1
ATOM 2576 N N . GLU A 1 323 ? -28.885 9.879 22.611 1.00 18.47 349 GLU A N 1
ATOM 2577 C CA . GLU A 1 323 ? -29.407 8.540 22.357 1.00 20.23 349 GLU A CA 1
ATOM 2578 C C . GLU A 1 323 ? -30.888 8.635 22.081 1.00 19.89 349 GLU A C 1
ATOM 2579 O O . GLU A 1 323 ? -31.603 9.438 22.719 1.00 19.66 349 GLU A O 1
ATOM 2585 N N . ILE A 1 324 ? -31.351 7.778 21.173 1.00 22.95 350 ILE A N 1
ATOM 2586 C CA . ILE A 1 324 ? -32.757 7.732 20.795 1.00 21.56 350 ILE A CA 1
ATOM 2587 C C . ILE A 1 324 ? -33.198 6.281 20.864 1.00 20.65 350 ILE A C 1
ATOM 2588 O O . ILE A 1 324 ? -32.656 5.442 20.146 1.00 21.87 350 ILE A O 1
ATOM 2593 N N . CYS A 1 325 ? -34.142 5.984 21.765 1.00 20.72 351 CYS A N 1
ATOM 2594 C CA . CYS A 1 325 ? -34.672 4.633 21.904 1.00 22.52 351 CYS A CA 1
ATOM 2595 C C . CYS A 1 325 ? -36.006 4.607 21.179 1.00 23.81 351 CYS A C 1
ATOM 2596 O O . CYS A 1 325 ? -36.961 5.256 21.626 1.00 20.22 351 CYS A O 1
ATOM 2599 N N . ASN A 1 326 ? -36.049 3.904 20.042 1.00 25.77 352 ASN A N 1
ATOM 2600 C CA . ASN A 1 326 ? -37.252 3.808 19.210 1.00 25.21 352 ASN A CA 1
ATOM 2601 C C . ASN A 1 326 ? -37.933 2.479 19.492 1.00 32.42 352 ASN A C 1
ATOM 2602 O O . ASN A 1 326 ? -37.276 1.436 19.595 1.00 28.08 352 ASN A O 1
ATOM 2607 N N . LEU A 1 327 ? -39.233 2.517 19.530 1.00 27.67 353 LEU A N 1
ATOM 2608 C CA . LEU A 1 327 ? -39.968 1.317 19.765 1.00 33.16 353 LEU A CA 1
ATOM 2609 C C . LEU A 1 327 ? -39.958 0.367 18.564 1.00 45.56 353 LEU A C 1
ATOM 2610 O O . LEU A 1 327 ? -39.918 -0.826 18.740 1.00 47.45 353 LEU A O 1
ATOM 2615 N N . THR A 1 328 ? -40.100 0.893 17.353 1.00 33.36 354 THR A N 1
ATOM 2616 C CA . THR A 1 328 ? -40.067 0.052 16.153 1.00 47.17 354 THR A CA 1
ATOM 2617 C C . THR A 1 328 ? -39.269 0.779 15.052 1.00 51.76 354 THR A C 1
ATOM 2618 O O . THR A 1 328 ? -39.832 1.216 14.075 1.00 48.12 354 THR A O 1
ATOM 2622 N N . PRO A 1 329 ? -37.958 0.872 15.201 1.00 46.72 355 PRO A N 1
ATOM 2623 C CA . PRO A 1 329 ? -37.159 1.667 14.270 1.00 52.62 355 PRO A CA 1
ATOM 2624 C C . PRO A 1 329 ? -37.157 1.248 12.803 1.00 52.59 355 PRO A C 1
ATOM 2625 O O . PRO A 1 329 ? -36.762 2.033 11.985 1.00 47.01 355 PRO A O 1
ATOM 2629 N N . ASP A 1 330 ? -37.574 0.041 12.488 1.00 43.64 356 ASP A N 1
ATOM 2630 C CA . ASP A 1 330 ? -37.583 -0.425 11.089 1.00 46.14 356 ASP A CA 1
ATOM 2631 C C . ASP A 1 330 ? -38.986 -0.440 10.493 1.00 58.13 356 ASP A C 1
ATOM 2632 O O . ASP A 1 330 ? -39.220 -0.874 9.390 1.00 36.51 356 ASP A O 1
ATOM 2637 N N . ALA A 1 331 ? -39.925 0.053 11.279 1.00 64.44 357 ALA A N 1
ATOM 2638 C CA . ALA A 1 331 ? -41.288 0.120 10.853 1.00 61.29 357 ALA A CA 1
ATOM 2639 C C . ALA A 1 331 ? -41.890 1.410 11.364 1.00 69.30 357 ALA A C 1
ATOM 2640 O O . ALA A 1 331 ? -42.670 1.387 12.287 1.00 65.29 357 ALA A O 1
ATOM 2642 N N . LEU A 1 332 ? -41.526 2.531 10.768 1.00 71.54 358 LEU A N 1
ATOM 2643 C CA . LEU A 1 332 ? -42.051 3.818 11.214 1.00 79.24 358 LEU A CA 1
ATOM 2644 C C . LEU A 1 332 ? -43.311 4.347 10.517 1.00 82.69 358 LEU A C 1
ATOM 2645 O O . LEU A 1 332 ? -43.896 3.693 9.695 1.00 78.10 358 LEU A O 1
ATOM 2650 N N . LYS A 1 333 ? -43.687 5.569 10.878 1.00 78.44 359 LYS A N 1
ATOM 2651 C CA . LYS A 1 333 ? -44.817 6.274 10.313 1.00 72.25 359 LYS A CA 1
ATOM 2652 C C . LYS A 1 333 ? -44.324 7.677 9.999 1.00 69.29 359 LYS A C 1
ATOM 2653 O O . LYS A 1 333 ? -44.261 8.119 8.869 1.00 75.12 359 LYS A O 1
#

Solvent-accessible surface area: 15412 Å² total; per-residue (Å²): 190,23,84,96,54,116,58,15,43,30,84,117,24,46,54,145,11,79,150,70,69,72,72,8,186,3,118,43,7,47,52,55,70,121,4,10,1,135,137,65,13,2,86,155,24,101,129,25,170,36,25,125,42,80,12,0,55,100,48,60,124,78,3,44,5,39,33,136,34,6,48,47,58,9,0,14,28,21,73,14,32,0,19,13,0,0,0,0,0,0,2,0,16,71,16,93,107,20,5,82,74,0,0,22,66,81,15,43,9,87,141,23,37,2,0,5,1,31,0,36,0,70,24,202,52,75,34,5,18,0,0,0,0,0,20,2,2,6,72,122,50,150,30,20,5,1,65,5,78,84,59,39,3,2,0,0,2,0,0,2,1,0,2,0,10,29,62,47,5,1,10,41,1,62,60,49,67,10,11,88,0,0,48,20,0,10,26,6,86,15,91,160,29,63,6,168,156,30,60,129,66,3,16,78,39,0,48,98,0,38,154,98,11,6,1,1,0,4,24,16,58,72,104,56,110,166,21,116,73,32,91,35,196,92,101,0,0,56,40,2,8,0,0,1,5,10,20,71,72,3,109,36,176,88,129,98,29,24,0,0,50,0,2,0,0,54,12,93,29,15,9,74,18,29,6,10,23,92,18,79,36,0,104,86,8,72,94,136,28,69,117,106,18,45,92,133,107,99,28,0,24,1,12,0,13,32,185,32,0,46,177,47,3,7,93,0,22,2,0,16,61,78,59,135,68,95,238

Nearest PDB structures (foldseek):
  7x79-assembly1_A  TM=1.003E+00  e=2.176E-73  Homo sapiens
  1zcm-assembly1_A  TM=9.986E-01  e=5.052E-70  Homo sapiens
  2r9c-assembly1_A  TM=9.892E-01  e=1.010E-65  unclassified
  1kxr-assembly1_A  TM=9.873E-01  e=6.797E-65  Rattus norvegicus
  3bow-assembly1_A  TM=9.867E-01  e=6.156E-59  Rattus norvegicus